Protein 3FEU (pdb70)

Structure (mmCIF, N/CA/C/O backbone):
data_3FEU
#
_entry.id   3FEU
#
_cell.length_a   47.807
_cell.length_b   55.737
_cell.length_c   62.521
_cell.angle_alpha   90.00
_cell.angle_beta   90.00
_cell.angle_gamma   90.00
#
_symmetry.space_group_name_H-M   'P 21 21 21'
#
loop_
_entity.id
_entity.type
_entity.pdbx_description
1 polymer 'putative Lipoprotein'
2 non-polymer 'MAGNESIUM ION'
3 water water
#
loop_
_atom_site.group_PDB
_atom_site.id
_atom_site.type_symbol
_atom_site.label_atom_id
_atom_site.label_alt_id
_atom_site.label_comp_id
_atom_site.label_asym_id
_atom_site.label_entity_id
_atom_site.label_seq_id
_atom_site.pdbx_PDB_ins_code
_atom_site.Cartn_x
_atom_site.Cartn_y
_atom_site.Cartn_z
_atom_site.occupancy
_atom_site.B_iso_or_equiv
_atom_site.auth_seq_id
_atom_site.auth_comp_id
_atom_site.auth_asym_id
_atom_site.auth_atom_id
_atom_site.pdbx_PDB_model_num
ATOM 1 N N . ALA A 1 3 ? 47.341 62.544 -15.893 0.70 34.41 0 ALA A N 1
ATOM 2 C CA . ALA A 1 3 ? 46.566 62.623 -14.612 0.70 35.13 0 ALA A CA 1
ATOM 3 C C . ALA A 1 3 ? 45.888 61.288 -14.284 0.70 35.16 0 ALA A C 1
ATOM 4 O O . ALA A 1 3 ? 45.650 60.991 -13.118 0.70 35.23 0 ALA A O 1
ATOM 6 N N . ASP A 1 4 ? 45.555 60.497 -15.304 1.00 35.57 1 ASP A N 1
ATOM 7 C CA . ASP A 1 4 ? 45.068 59.125 -15.056 1.00 35.59 1 ASP A CA 1
ATOM 8 C C . ASP A 1 4 ? 46.145 58.322 -14.355 1.00 34.21 1 ASP A C 1
ATOM 9 O O . ASP A 1 4 ? 47.302 58.319 -14.791 1.00 35.66 1 ASP A O 1
ATOM 14 N N . PRO A 1 5 ? 45.786 57.590 -13.293 1.00 32.30 2 PRO A N 1
ATOM 15 C CA . PRO A 1 5 ? 46.733 56.637 -12.693 1.00 30.63 2 PRO A CA 1
ATOM 16 C C . PRO A 1 5 ? 47.200 55.613 -13.731 1.00 30.51 2 PRO A C 1
ATOM 17 O O . PRO A 1 5 ? 46.407 55.245 -14.622 1.00 31.72 2 PRO A O 1
ATOM 21 N N . LYS A 1 6 ? 48.463 55.191 -13.656 1.00 29.80 3 LYS A N 1
ATOM 22 C CA . LYS A 1 6 ? 49.048 54.266 -14.639 1.00 29.67 3 LYS A CA 1
ATOM 23 C C . LYS A 1 6 ? 49.540 52.965 -14.045 1.00 27.62 3 LYS A C 1
ATOM 24 O O . LYS A 1 6 ? 50.176 52.936 -12.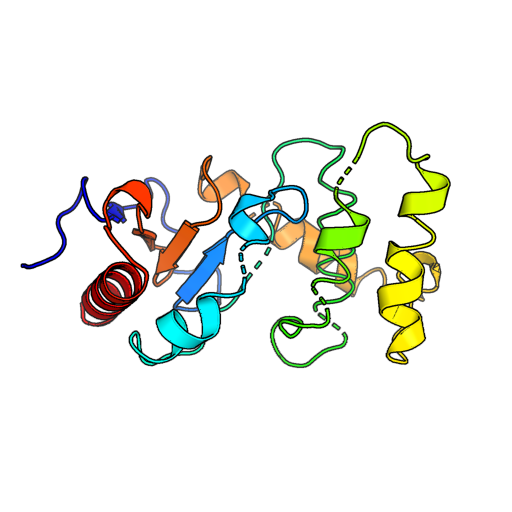980 1.00 27.44 3 LYS A O 1
ATOM 30 N N . GLU A 1 7 ? 49.200 51.886 -14.745 1.00 26.58 4 GLU A N 1
ATOM 31 C CA . GLU A 1 7 ? 49.644 50.553 -14.380 1.00 26.47 4 GLU A CA 1
ATOM 32 C C . GLU A 1 7 ? 51.161 50.521 -14.310 1.00 25.92 4 GLU A C 1
ATOM 33 O O . GLU A 1 7 ? 51.832 51.044 -15.200 1.00 26.08 4 GLU A O 1
ATOM 39 N N . GLY A 1 8 ? 51.687 49.934 -13.248 1.00 24.29 5 GLY A N 1
ATOM 40 C CA . GLY A 1 8 ? 53.109 49.888 -13.024 1.00 24.21 5 GLY A CA 1
ATOM 41 C C . GLY A 1 8 ? 53.687 51.062 -12.261 1.00 23.77 5 GLY A C 1
ATOM 42 O O . GLY A 1 8 ? 54.804 50.958 -11.780 1.00 23.40 5 GLY A O 1
ATOM 43 N N . VAL A 1 9 ? 52.915 52.147 -12.122 1.00 23.13 6 VAL A N 1
ATOM 44 C CA . VAL A 1 9 ? 53.340 53.317 -11.379 1.00 23.15 6 VAL A CA 1
ATOM 45 C C . VAL A 1 9 ? 52.435 53.608 -10.144 1.00 22.67 6 VAL A C 1
ATOM 46 O O . VAL A 1 9 ? 52.924 53.594 -8.995 1.00 23.61 6 VAL A O 1
ATOM 50 N N A GLN A 1 10 ? 51.154 53.918 -10.336 0.50 23.37 7 GLN A N 1
ATOM 51 N N B GLN A 1 10 ? 51.151 53.868 -10.406 0.50 22.24 7 GLN A N 1
ATOM 52 C CA A GLN A 1 10 ? 50.298 54.077 -9.147 0.50 23.17 7 GLN A CA 1
ATOM 53 C CA B GLN A 1 10 ? 50.179 54.143 -9.343 0.50 21.15 7 GLN A CA 1
ATOM 54 C C A GLN A 1 10 ? 49.448 52.856 -8.809 0.50 21.92 7 GLN A C 1
ATOM 55 C C B GLN A 1 10 ? 49.494 52.863 -8.821 0.50 20.80 7 GLN A C 1
ATOM 56 O O A GLN A 1 10 ? 48.729 52.888 -7.828 0.50 22.08 7 GLN A O 1
ATOM 57 O O B GLN A 1 10 ? 48.963 52.855 -7.725 0.50 21.04 7 GLN A O 1
ATOM 68 N N . TYR A 1 11 ? 49.547 51.793 -9.599 1.00 20.78 8 TYR A N 1
ATOM 69 C CA . TYR A 1 11 ? 48.920 50.495 -9.245 1.00 21.12 8 TYR A CA 1
ATOM 70 C C . TYR A 1 11 ? 49.429 49.349 -10.118 1.00 21.37 8 TYR A C 1
ATOM 71 O O . TYR A 1 11 ? 49.989 49.567 -11.176 1.00 20.84 8 TYR A O 1
ATOM 80 N N . GLU A 1 12 ? 49.193 48.124 -9.678 1.00 21.27 9 GLU A N 1
ATOM 81 C CA . GLU A 1 12 ? 49.480 46.964 -10.517 1.00 22.20 9 GLU A CA 1
ATOM 82 C C . GLU A 1 12 ? 48.283 46.024 -10.457 1.00 21.34 9 GLU A C 1
ATOM 83 O O . GLU A 1 12 ? 47.487 46.062 -9.471 1.00 22.27 9 GLU A O 1
ATOM 89 N N . VAL A 1 13 ? 48.173 45.177 -11.472 1.00 21.04 10 VAL A N 1
ATOM 90 C CA . VAL A 1 13 ? 47.138 44.151 -11.544 1.00 21.56 10 VAL A CA 1
ATOM 91 C C . VAL A 1 13 ? 47.717 42.958 -10.829 1.00 21.86 10 VAL A C 1
ATOM 92 O O . VAL A 1 13 ? 48.783 42.501 -11.226 1.00 22.10 10 VAL A O 1
ATOM 96 N N . LEU A 1 14 ? 47.092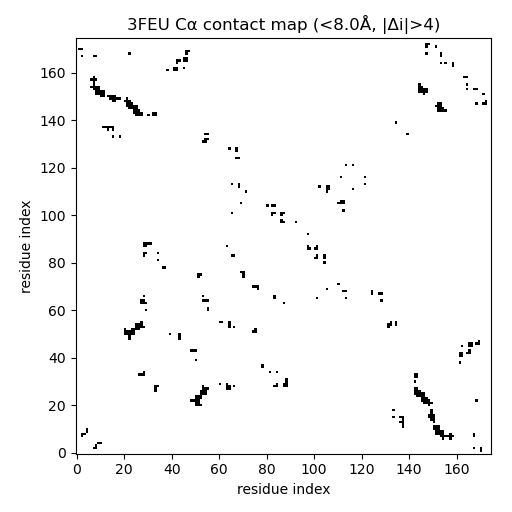 42.481 -9.742 1.00 21.16 11 LEU A N 1
ATOM 97 C CA . LEU A 1 14 ? 47.577 41.260 -9.051 1.00 22.17 11 LEU A CA 1
ATOM 98 C C . LEU A 1 14 ? 47.703 40.063 -9.982 1.00 22.33 11 LEU A C 1
ATOM 99 O O . LEU A 1 14 ? 46.856 39.840 -10.818 1.00 22.90 11 LEU A O 1
ATOM 104 N N . SER A 1 15 ? 48.769 39.274 -9.869 1.00 24.22 12 SER A N 1
ATOM 105 C CA . SER A 1 15 ? 48.983 38.228 -10.884 1.00 24.00 12 SER A CA 1
ATOM 106 C C . SER A 1 15 ? 47.899 37.190 -10.754 1.00 23.61 12 SER A C 1
ATOM 107 O O . SER A 1 15 ? 47.364 36.772 -11.760 1.00 23.89 12 SER A O 1
ATOM 110 N N . THR A 1 16 ? 47.527 36.857 -9.497 1.00 23.17 13 THR A N 1
ATOM 111 C CA . THR A 1 16 ? 46.388 35.992 -9.201 1.00 22.75 13 THR A CA 1
ATOM 112 C C . THR A 1 16 ? 45.251 36.823 -8.578 1.00 20.91 13 THR A C 1
ATOM 113 O O . THR A 1 16 ? 45.378 37.304 -7.476 1.00 19.82 13 THR A O 1
ATOM 117 N N . SER A 1 17 ? 44.160 36.993 -9.325 1.00 20.31 14 SER A N 1
ATOM 118 C CA . SER A 1 17 ? 43.078 37.871 -8.901 1.00 19.74 14 SER A CA 1
ATOM 119 C C . SER A 1 17 ? 42.396 37.311 -7.672 1.00 19.45 14 SER A C 1
ATOM 120 O O . SER A 1 17 ? 42.190 36.087 -7.585 1.00 18.33 14 SER A O 1
ATOM 123 N N . LEU A 1 18 ? 42.038 38.200 -6.745 1.00 18.37 15 LEU A N 1
ATOM 124 C CA . LEU A 1 18 ? 41.159 37.856 -5.629 1.00 18.50 15 LEU A CA 1
ATOM 125 C C . LEU A 1 18 ? 39.729 38.432 -5.781 1.00 18.28 15 LEU A C 1
ATOM 126 O O . LEU A 1 18 ? 39.022 38.574 -4.804 1.00 20.06 15 LEU A O 1
ATOM 131 N N A GLU A 1 19 ? 39.340 38.745 -7.011 0.50 19.63 16 GLU A N 1
ATOM 132 N N B GLU A 1 19 ? 39.306 38.740 -6.998 0.50 19.05 16 GLU A N 1
ATOM 133 C CA A GLU A 1 19 ? 38.046 39.344 -7.323 0.50 20.25 16 GLU A CA 1
ATOM 134 C CA B GLU A 1 19 ? 38.049 39.457 -7.192 0.50 19.20 16 GLU A CA 1
ATOM 135 C C A GLU A 1 19 ? 36.869 38.663 -6.657 0.50 20.99 16 GLU A C 1
ATOM 136 C C B GLU A 1 19 ? 36.820 38.667 -6.715 0.50 20.41 16 GLU A C 1
ATOM 137 O O A GLU A 1 19 ? 35.936 39.318 -6.190 0.50 21.03 16 GLU A O 1
ATOM 138 O O B GLU A 1 19 ? 35.793 39.271 -6.408 0.50 20.43 16 GLU A O 1
ATOM 149 N N . ASN A 1 20 ? 36.922 37.337 -6.633 1.00 21.14 17 ASN A N 1
ATOM 150 C CA . ASN A 1 20 ? 35.782 36.498 -6.228 1.00 21.59 17 ASN A CA 1
ATOM 151 C C . ASN A 1 20 ? 35.930 35.899 -4.848 1.00 22.23 17 ASN A C 1
ATOM 152 O O . ASN A 1 20 ? 35.146 35.005 -4.465 1.00 23.34 17 ASN A O 1
ATOM 157 N N . ASP A 1 21 ? 36.876 36.422 -4.060 1.00 21.87 18 ASP A N 1
ATOM 158 C CA . ASP A 1 21 ? 37.200 35.871 -2.729 1.00 21.83 18 ASP A CA 1
ATOM 159 C C . ASP A 1 21 ? 36.605 36.679 -1.546 1.00 21.69 18 ASP A C 1
ATOM 160 O O . ASP A 1 21 ? 36.986 36.504 -0.385 1.00 21.36 18 ASP A O 1
ATOM 165 N N . GLY A 1 22 ? 35.721 37.623 -1.841 1.00 21.08 19 GLY A N 1
ATOM 166 C CA . GLY A 1 22 ? 34.910 38.254 -0.767 1.00 20.81 19 GLY A CA 1
ATOM 167 C C . GLY A 1 22 ? 35.532 39.322 0.110 1.00 20.33 19 GLY A C 1
ATOM 168 O O . GLY A 1 22 ? 35.018 39.603 1.202 1.00 20.70 19 GLY A O 1
ATOM 177 N N . ALA A 1 24 ? 36.469 43.274 1.078 1.00 16.86 21 ALA A N 1
ATOM 178 C CA . ALA A 1 24 ? 35.859 44.589 0.886 1.00 17.40 21 ALA A CA 1
ATOM 179 C C . ALA A 1 24 ? 36.357 45.151 -0.413 1.00 18.51 21 ALA A C 1
ATOM 180 O O . ALA A 1 24 ? 37.534 44.950 -0.739 1.00 17.88 21 ALA A O 1
ATOM 182 N N . PRO A 1 25 ? 35.460 45.806 -1.168 1.00 18.16 22 PRO A N 1
ATOM 183 C CA . PRO A 1 25 ? 35.872 46.400 -2.445 1.00 17.51 22 PRO A CA 1
ATOM 184 C C . PRO A 1 25 ? 37.128 47.265 -2.313 1.00 16.38 22 PRO A C 1
ATOM 185 O O . PRO A 1 25 ? 37.975 47.261 -3.211 1.00 14.50 22 PRO A O 1
ATOM 189 N N . VAL A 1 26 ? 37.332 47.922 -1.157 1.00 16.08 23 VAL A N 1
ATOM 190 C CA . VAL A 1 26 ? 38.602 48.573 -0.898 1.00 16.47 23 VAL A CA 1
ATOM 191 C C . VAL A 1 26 ? 39.107 48.028 0.424 1.00 16.85 23 VAL A C 1
ATOM 192 O O . VAL A 1 26 ? 38.416 48.148 1.419 1.00 16.54 23 VAL A O 1
ATOM 196 N N . THR A 1 27 ? 40.212 47.307 0.359 1.00 15.54 24 THR A N 1
ATOM 197 C CA . THR A 1 27 ? 40.840 46.656 1.513 1.00 17.01 24 THR A CA 1
ATOM 198 C C . THR A 1 27 ? 42.252 47.155 1.762 1.00 17.43 24 THR A C 1
ATOM 199 O O . THR A 1 27 ? 43.113 47.122 0.846 1.00 17.45 24 THR A O 1
ATOM 203 N N . GLU A 1 28 ? 42.494 47.637 2.995 1.00 18.48 25 GLU A N 1
ATOM 204 C CA . GLU A 1 28 ? 43.861 47.948 3.462 1.00 18.27 25 GLU A CA 1
ATOM 205 C C . GLU A 1 28 ? 44.512 46.641 3.945 1.00 17.48 25 GLU A C 1
ATOM 206 O O . GLU A 1 28 ? 43.972 45.945 4.789 1.00 17.50 25 GLU A O 1
ATOM 212 N N . VAL A 1 29 ? 45.589 46.265 3.298 1.00 15.59 26 VAL A N 1
ATOM 213 C CA . VAL A 1 29 ? 46.374 45.097 3.696 1.00 15.44 26 VAL A CA 1
ATOM 214 C C . VAL A 1 29 ? 47.504 45.650 4.582 1.00 15.95 26 VAL A C 1
ATOM 215 O O . VAL A 1 29 ? 48.236 46.549 4.156 1.00 16.79 26 VAL A O 1
ATOM 219 N N . PHE A 1 30 ? 47.625 45.125 5.804 1.00 16.61 27 PHE A N 1
ATOM 220 C CA . PHE A 1 30 ? 48.522 45.699 6.816 1.00 16.61 27 PHE A CA 1
ATOM 221 C C . PHE A 1 30 ? 49.076 44.621 7.694 1.00 17.76 27 PHE A C 1
ATOM 222 O O . PHE A 1 30 ? 48.642 43.457 7.600 1.00 18.54 27 PHE A O 1
ATOM 230 N N . ALA A 1 31 ? 49.982 45.010 8.600 1.00 17.67 28 ALA A N 1
ATOM 231 C CA . ALA A 1 31 ? 50.495 44.137 9.625 1.00 20.00 28 ALA A CA 1
ATOM 232 C C . ALA A 1 31 ? 50.575 44.939 10.907 1.00 20.03 28 ALA A C 1
ATOM 233 O O . ALA A 1 31 ? 50.981 46.083 10.897 1.00 20.02 28 ALA A O 1
ATOM 235 N N . LEU A 1 32 ? 50.151 44.350 12.001 1.00 21.41 29 LEU A N 1
ATOM 236 C CA . LEU A 1 32 ? 50.240 45.048 13.260 1.00 22.17 29 LEU A CA 1
ATOM 237 C C . LEU A 1 32 ? 51.702 45.347 13.716 1.00 22.55 29 LEU A C 1
ATOM 238 O O . LEU A 1 32 ? 51.868 46.154 14.574 1.00 22.47 29 LEU A O 1
ATOM 243 N N . SER A 1 33 ? 52.719 44.692 13.130 1.00 22.15 30 SER A N 1
ATOM 244 C CA . SER A 1 33 ? 54.094 44.871 13.514 1.00 22.34 30 SER A CA 1
ATOM 245 C C . SER A 1 33 ? 54.694 46.053 12.772 1.00 20.98 30 SER A C 1
ATOM 246 O O . SER A 1 33 ? 55.743 46.479 13.156 1.00 19.97 30 SER A O 1
ATOM 249 N N . CYS A 1 34 ? 53.997 46.605 11.771 1.00 19.26 31 CYS A N 1
ATOM 250 C CA . CYS A 1 34 ? 54.570 47.607 10.872 1.00 20.41 31 CYS A CA 1
ATOM 251 C C . CYS A 1 34 ? 54.310 49.059 11.325 1.00 19.95 31 CYS A C 1
ATOM 252 O O . CYS A 1 34 ? 53.159 49.515 11.420 1.00 19.74 31 CYS A O 1
ATOM 255 N N . GLY A 1 35 ? 55.366 49.788 11.658 1.00 20.36 32 GLY A N 1
ATOM 256 C CA . GLY A 1 35 ? 55.203 51.205 12.040 1.00 19.49 32 GLY A CA 1
ATOM 257 C C . GLY A 1 35 ? 54.536 52.063 10.984 1.00 19.81 32 GLY A C 1
ATOM 258 O O . GLY A 1 35 ? 53.840 53.019 11.307 1.00 19.60 32 GLY A O 1
ATOM 259 N N . HIS A 1 36 ? 54.805 51.768 9.717 1.00 19.38 33 HIS A N 1
ATOM 260 C CA . HIS A 1 36 ? 54.192 52.463 8.614 1.00 20.48 33 HIS A CA 1
ATOM 261 C C . HIS A 1 36 ? 52.674 52.266 8.625 1.00 19.52 33 HIS A C 1
ATOM 262 O O . HIS A 1 36 ? 51.913 53.214 8.449 1.00 19.11 33 HIS A O 1
ATOM 269 N N . CYS A 1 37 ? 52.213 51.042 8.867 1.00 19.48 34 CYS A N 1
ATOM 270 C CA . CYS A 1 37 ? 50.786 50.776 8.908 1.00 19.55 34 CYS A CA 1
ATOM 271 C C . CYS A 1 37 ? 50.162 51.502 10.071 1.00 19.00 34 CYS A C 1
ATOM 272 O O . CYS A 1 37 ? 49.051 52.028 9.942 1.00 18.91 34 CYS A O 1
ATOM 275 N N . ARG A 1 38 ? 50.901 51.567 11.187 1.00 17.88 35 ARG A N 1
ATOM 276 C CA . ARG A 1 38 ? 50.446 52.262 12.368 1.00 18.56 35 ARG A CA 1
ATOM 277 C C . ARG A 1 38 ? 50.181 53.762 12.075 1.00 19.56 35 ARG A C 1
ATOM 278 O O . ARG A 1 38 ? 49.150 54.325 12.505 1.00 19.06 35 ARG A O 1
ATOM 286 N N . ASN A 1 39 ? 51.101 54.381 11.334 1.00 19.93 36 ASN A N 1
ATOM 287 C CA . ASN A 1 39 ? 51.054 55.797 11.051 1.00 20.17 36 ASN A CA 1
ATOM 288 C C . ASN A 1 39 ? 50.021 56.062 9.953 1.00 19.86 36 ASN A C 1
ATOM 289 O O . ASN A 1 39 ? 49.357 57.080 9.983 1.00 20.45 36 ASN A O 1
ATOM 302 N N . GLU A 1 41 ? 47.125 54.580 9.725 1.00 21.02 38 GLU A N 1
ATOM 303 C CA . GLU A 1 41 ? 45.819 54.659 10.408 1.00 22.32 38 GLU A CA 1
ATOM 304 C C . GLU A 1 41 ? 45.322 56.089 10.464 1.00 22.02 38 GLU A C 1
ATOM 305 O O . GLU A 1 41 ? 44.128 56.350 10.267 1.00 23.23 38 GLU A O 1
ATOM 311 N N . ASN A 1 42 ? 46.256 57.019 10.706 1.00 21.60 39 ASN A N 1
ATOM 312 C CA . ASN A 1 42 ? 45.979 58.416 10.909 1.00 20.64 39 ASN A CA 1
ATOM 313 C C . ASN A 1 42 ? 45.424 59.077 9.633 1.00 19.21 39 ASN A C 1
ATOM 314 O O . ASN A 1 42 ? 44.682 60.006 9.751 1.00 20.55 39 ASN A O 1
ATOM 319 N N . PHE A 1 43 ? 45.764 58.562 8.459 1.00 16.93 40 PHE A N 1
ATOM 320 C CA . PHE A 1 43 ? 45.339 59.100 7.135 1.00 17.19 40 PHE A CA 1
ATOM 321 C C . PHE A 1 43 ? 44.126 58.381 6.482 1.00 16.53 40 PHE A C 1
ATOM 322 O O . PHE A 1 43 ? 43.636 58.758 5.369 1.00 17.03 40 PHE A O 1
ATOM 330 N N . LEU A 1 44 ? 43.694 57.307 7.115 1.00 19.34 41 LEU A N 1
ATOM 331 C CA . LEU A 1 44 ? 42.580 56.508 6.627 1.00 19.58 41 LEU A CA 1
ATOM 332 C C . LEU A 1 44 ? 41.272 57.305 6.544 1.00 19.94 41 LEU A C 1
ATOM 333 O O . LEU A 1 44 ? 40.562 57.169 5.523 1.00 19.65 41 LEU A O 1
ATOM 338 N N . PRO A 1 45 ? 40.983 58.164 7.538 1.00 20.20 42 PRO A N 1
ATOM 339 C CA . PRO A 1 45 ? 39.759 59.016 7.393 1.00 21.27 42 PRO A CA 1
ATOM 340 C C . PRO A 1 45 ? 39.760 59.864 6.145 1.00 21.47 42 PRO A C 1
ATOM 341 O O . PRO A 1 45 ? 38.745 59.941 5.413 1.00 23.09 42 PRO A O 1
ATOM 345 N N . VAL A 1 46 ? 40.908 60.452 5.827 1.00 21.92 43 VAL A N 1
ATOM 346 C CA . VAL A 1 46 ? 40.976 61.292 4.633 1.00 22.08 43 VAL A CA 1
ATOM 347 C C . VAL A 1 46 ? 40.890 60.471 3.363 1.00 21.72 43 VAL A C 1
ATOM 348 O O . VAL A 1 46 ? 40.286 60.916 2.377 1.00 21.33 43 VAL A O 1
ATOM 352 N N . ILE A 1 47 ? 41.540 59.307 3.329 1.00 21.30 44 ILE A N 1
ATOM 353 C CA . ILE A 1 47 ? 41.539 58.493 2.120 1.00 22.07 44 ILE A CA 1
ATOM 354 C C . ILE A 1 47 ? 40.114 57.926 1.886 1.00 21.96 44 ILE A C 1
ATOM 355 O O . ILE A 1 47 ? 39.619 57.871 0.756 1.00 21.14 44 ILE A O 1
ATOM 360 N N . SER A 1 48 ? 39.456 57.547 2.971 1.00 21.09 45 SER A N 1
ATOM 361 C CA . SER A 1 48 ? 38.132 56.945 2.876 1.00 23.45 45 SER A CA 1
ATOM 362 C C . SER A 1 48 ? 37.142 58.030 2.353 1.00 24.79 45 SER A C 1
ATOM 363 O O . SER A 1 48 ? 36.385 57.833 1.368 1.00 25.43 45 SER A O 1
ATOM 366 N N . GLN A 1 49 ? 37.259 59.229 2.886 1.00 25.74 46 GLN A N 1
ATOM 367 C CA . GLN A 1 49 ? 36.417 60.313 2.414 1.00 27.36 46 GLN A CA 1
ATOM 368 C C . GLN A 1 49 ? 36.593 60.697 0.930 1.00 28.25 46 GLN A C 1
ATOM 369 O O . GLN A 1 49 ? 35.606 60.753 0.182 1.00 28.70 46 GLN A O 1
ATOM 375 N N A GLU A 1 50 ? 37.824 60.941 0.482 0.50 28.25 47 GLU A N 1
ATOM 376 N N B GLU A 1 50 ? 37.820 60.972 0.503 0.50 28.92 47 GLU A N 1
ATOM 377 C CA A GLU A 1 50 ? 38.080 61.260 -0.940 0.50 28.60 47 GLU A CA 1
ATOM 378 C CA B GLU A 1 50 ? 38.082 61.214 -0.917 0.50 29.85 47 GLU A CA 1
ATOM 379 C C A GLU A 1 50 ? 37.909 60.089 -1.929 0.50 29.17 47 GLU A C 1
ATOM 380 C C B GLU A 1 50 ? 37.624 60.077 -1.825 0.50 29.93 47 GLU A C 1
ATOM 381 O O A GLU A 1 50 ? 37.813 60.329 -3.143 0.50 29.39 47 GLU A O 1
ATOM 382 O O B GLU A 1 50 ? 36.982 60.318 -2.845 0.50 30.61 47 GLU A O 1
ATOM 393 N N . ALA A 1 51 ? 37.942 58.841 -1.449 1.00 29.78 48 ALA A N 1
ATOM 394 C CA . ALA A 1 51 ? 37.718 57.674 -2.340 1.00 29.90 48 ALA A CA 1
ATOM 395 C C . ALA A 1 51 ? 36.224 57.359 -2.446 1.00 29.55 48 ALA A C 1
ATOM 396 O O . ALA A 1 51 ? 35.795 56.694 -3.373 1.00 29.57 48 AL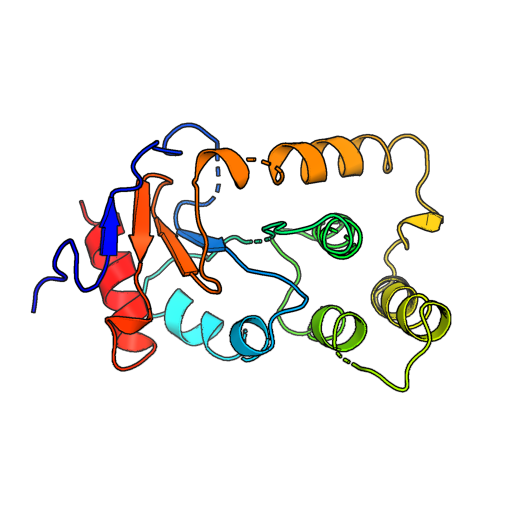A A O 1
ATOM 398 N N . GLY A 1 52 ? 35.505 57.762 -1.403 1.00 30.14 49 GLY A N 1
ATOM 399 C CA . GLY A 1 52 ? 34.060 57.757 -1.311 1.00 30.43 49 GLY A CA 1
ATOM 400 C C . GLY A 1 52 ? 33.515 56.401 -0.951 1.00 29.71 49 GLY A C 1
ATOM 401 O O . GLY A 1 52 ? 32.498 56.016 -1.470 1.00 29.73 49 GLY A O 1
ATOM 402 N N . THR A 1 53 ? 34.204 55.671 -0.077 1.00 29.57 50 THR A N 1
ATOM 403 C CA . THR A 1 53 ? 33.764 54.338 0.331 1.00 29.46 50 THR A CA 1
ATOM 404 C C . THR A 1 53 ? 34.475 53.966 1.632 1.00 27.75 50 THR A C 1
ATOM 405 O O . THR A 1 53 ? 35.494 54.612 2.023 1.00 25.82 50 THR A O 1
ATOM 409 N N A ASP A 1 54 ? 33.932 52.966 2.329 0.33 26.58 51 ASP A N 1
ATOM 410 N N B ASP A 1 54 ? 33.946 52.978 2.337 0.67 26.17 51 ASP A N 1
ATOM 411 C CA A ASP A 1 54 ? 34.560 52.410 3.523 0.33 26.34 51 ASP A CA 1
ATOM 412 C CA B ASP A 1 54 ? 34.631 52.515 3.515 0.67 26.10 51 ASP A CA 1
ATOM 413 C C A ASP A 1 54 ? 35.818 51.655 3.089 0.33 25.11 51 ASP A C 1
ATOM 414 C C B ASP A 1 54 ? 35.843 51.694 3.080 0.67 24.83 51 ASP A C 1
ATOM 415 O O A ASP A 1 54 ? 35.897 51.206 1.949 0.33 24.34 51 ASP A O 1
ATOM 416 O O B ASP A 1 54 ? 35.913 51.242 1.947 0.67 23.05 51 ASP A O 1
ATOM 425 N N . ILE A 1 55 ? 36.798 51.529 3.980 1.00 23.95 52 ILE A N 1
ATOM 426 C CA . ILE A 1 55 ? 37.985 50.732 3.691 1.00 22.36 52 ILE A CA 1
ATOM 427 C C . ILE A 1 55 ? 38.014 49.571 4.669 1.00 22.85 52 ILE A C 1
ATOM 428 O O . ILE A 1 55 ? 38.129 49.796 5.885 1.00 22.51 52 ILE A O 1
ATOM 433 N N . G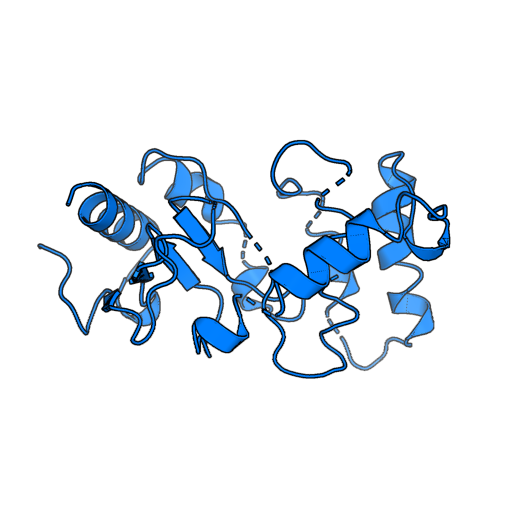LY A 1 56 ? 37.887 48.345 4.151 1.00 22.58 53 GLY A N 1
ATOM 434 C CA . GLY A 1 56 ? 38.118 47.116 4.920 1.00 23.29 53 GLY A CA 1
ATOM 435 C C . GLY A 1 56 ? 39.595 46.895 5.274 1.00 23.81 53 GLY A C 1
ATOM 436 O O . GLY A 1 56 ? 40.487 47.679 4.876 1.00 22.19 53 GLY A O 1
ATOM 437 N N . LYS A 1 57 ? 39.853 45.883 6.106 1.00 24.23 54 LYS A N 1
ATOM 438 C CA . LYS A 1 57 ? 41.194 45.509 6.462 1.00 23.07 54 LYS A CA 1
ATOM 439 C C . LYS A 1 57 ? 41.438 44.004 6.302 1.00 22.86 54 LYS A C 1
ATOM 440 O O . LYS A 1 57 ? 40.529 43.205 6.563 1.00 21.87 54 LYS A O 1
ATOM 462 N N . HIS A 1 59 ? 44.692 41.455 7.564 1.00 20.50 56 HIS A N 1
ATOM 463 C CA . HIS A 1 59 ? 45.997 41.276 8.211 1.00 21.12 56 HIS A CA 1
ATOM 464 C C . HIS A 1 59 ? 46.865 40.249 7.488 1.00 21.86 56 HIS A C 1
ATOM 465 O O . HIS A 1 59 ? 46.515 39.078 7.392 1.00 22.20 56 HIS A O 1
ATOM 472 N N . ILE A 1 60 ? 47.980 40.691 6.929 1.00 22.39 57 ILE A N 1
ATOM 473 C CA . ILE A 1 60 ? 48.920 39.775 6.265 1.00 23.78 57 ILE A CA 1
ATOM 474 C C . ILE A 1 60 ? 49.834 39.059 7.269 1.00 25.01 57 ILE A C 1
ATOM 475 O O . ILE A 1 60 ? 50.086 39.622 8.321 1.00 29.31 57 ILE A O 1
ATOM 480 N N . THR A 1 61 ? 50.450 37.924 6.895 1.00 26.07 58 THR A N 1
ATOM 481 C CA . THR A 1 61 ? 51.476 37.236 7.714 0.40 24.72 58 THR A CA 1
ATOM 482 C C . THR A 1 61 ? 52.732 36.838 6.912 0.50 24.74 58 THR A C 1
ATOM 483 O O . THR A 1 61 ? 52.638 36.127 5.917 0.70 25.24 58 THR A O 1
ATOM 487 N N . PHE A 1 62 ? 53.903 37.280 7.359 0.40 23.82 59 PHE A N 1
ATOM 488 C CA . PHE A 1 62 ? 55.151 37.021 6.637 0.60 24.22 59 PHE A CA 1
ATOM 489 C C . PHE A 1 62 ? 56.018 35.984 7.334 0.80 24.85 59 PHE A C 1
ATOM 490 O O . PHE A 1 62 ? 56.982 35.463 6.754 0.80 22.80 59 PHE A O 1
ATOM 498 N N . ASN A 1 63 ? 55.704 35.739 8.605 1.00 26.11 60 ASN A N 1
ATOM 499 C CA . ASN A 1 63 ? 56.377 34.691 9.393 1.00 27.39 60 ASN A CA 1
ATOM 500 C C . ASN A 1 63 ? 55.453 34.212 10.501 1.00 28.49 60 ASN A C 1
ATOM 501 O O . ASN A 1 63 ? 54.393 34.794 10.715 1.00 27.24 60 ASN A O 1
ATOM 506 N N A GLN A 1 64 ? 55.882 33.162 11.194 0.50 29.12 61 GLN A N 1
ATOM 507 N N B GLN A 1 64 ? 55.858 33.155 11.193 0.30 29.17 61 GLN A N 1
ATOM 508 C CA A GLN A 1 64 ? 55.089 32.512 12.239 0.50 30.32 61 GLN A CA 1
ATOM 509 C CA B GLN A 1 64 ? 55.015 32.517 12.202 0.30 30.18 61 GLN A CA 1
ATOM 510 C C A GLN A 1 64 ? 54.754 33.465 13.362 0.50 31.48 61 GLN A C 1
ATOM 511 C C B GLN A 1 64 ? 54.787 33.399 13.428 0.50 31.48 61 GLN A C 1
ATOM 512 O O A GLN A 1 64 ? 53.651 33.417 13.922 0.50 32.24 61 GLN A O 1
ATOM 513 O O B GLN A 1 64 ? 53.773 33.236 14.126 0.50 32.27 61 GLN A O 1
ATOM 524 N N . SER A 1 65 ? 55.732 34.316 13.695 1.00 32.77 62 SER A N 1
ATOM 525 C CA . SER A 1 65 ? 55.640 35.232 14.839 1.00 33.91 62 SER A CA 1
ATOM 526 C C . SER A 1 65 ? 54.428 36.075 14.620 1.00 33.79 62 SER A C 1
ATOM 527 O O . SER A 1 65 ? 53.580 36.232 15.522 1.00 35.88 62 SER A O 1
ATOM 530 N N . ALA A 1 66 ? 54.297 36.520 13.374 1.00 32.64 63 ALA A N 1
ATOM 531 C CA . ALA A 1 66 ? 53.143 37.295 12.903 1.00 31.27 63 ALA A CA 1
ATOM 532 C C . ALA A 1 66 ? 51.768 36.624 13.019 1.00 30.13 63 ALA A C 1
ATOM 533 O O . ALA A 1 66 ? 50.755 37.331 12.933 1.00 29.77 63 ALA A O 1
ATOM 535 N N A HIS A 1 67 ? 51.707 35.293 13.142 0.51 29.03 64 HIS A N 1
ATOM 536 N N B HIS A 1 67 ? 51.746 35.293 13.160 0.49 28.80 64 HIS A N 1
ATOM 537 C CA A HIS A 1 67 ? 50.406 34.614 13.287 0.51 28.16 64 HIS A CA 1
ATOM 538 C CA B HIS A 1 67 ? 50.500 34.545 13.363 0.49 27.80 64 HIS A CA 1
ATOM 539 C C A HIS A 1 67 ? 49.794 34.944 14.644 0.51 26.95 64 HIS A C 1
ATOM 540 C C B HIS A 1 67 ? 49.819 34.994 14.621 0.49 26.76 64 HIS A C 1
ATOM 541 O O A HIS A 1 67 ? 48.571 34.950 14.793 0.51 26.39 64 HIS A O 1
ATOM 542 O O B HIS A 1 67 ? 48.594 35.116 14.685 0.49 26.32 64 HIS A O 1
ATOM 555 N N . ILE A 1 68 ? 50.628 35.242 15.634 1.00 25.37 65 ILE A N 1
ATOM 556 C CA . ILE A 1 68 ? 50.104 35.740 16.898 1.00 24.70 65 ILE A CA 1
ATOM 557 C C . ILE A 1 68 ? 49.399 37.107 16.778 1.00 23.00 65 ILE A C 1
ATOM 558 O O . ILE A 1 68 ? 48.308 37.321 17.355 1.00 22.49 65 ILE A O 1
ATOM 563 N N . ALA A 1 69 ? 50.020 38.027 16.061 1.00 20.30 66 ALA A N 1
ATOM 564 C CA . ALA A 1 69 ? 49.438 39.339 15.777 1.00 20.73 66 ALA A CA 1
ATOM 565 C C . ALA A 1 69 ? 48.139 39.182 15.028 1.00 20.15 66 ALA A C 1
ATOM 566 O O . ALA A 1 69 ? 47.144 39.828 15.358 1.00 19.30 66 ALA A O 1
ATOM 568 N N . SER A 1 70 ? 48.166 38.356 13.984 1.00 19.74 67 SER A N 1
ATOM 569 C CA . SER A 1 70 ? 46.961 38.099 13.205 1.00 20.00 67 SER A CA 1
ATOM 570 C C . SER A 1 70 ? 45.784 37.485 14.052 1.00 19.39 67 SER A C 1
ATOM 571 O O . SER A 1 70 ? 44.629 37.859 13.875 1.00 18.76 67 SER A O 1
ATOM 590 N N . PHE A 1 72 ? 45.301 38.066 17.404 1.00 17.26 69 PHE A N 1
ATOM 591 C CA . PHE A 1 72 ? 44.758 39.181 18.147 1.00 16.81 69 PHE A CA 1
ATOM 592 C C . PHE A 1 72 ? 43.904 40.118 17.288 1.00 17.33 69 PHE A C 1
ATOM 593 O O . PHE A 1 72 ? 42.855 40.577 17.713 1.00 16.88 69 PHE A O 1
ATOM 601 N N . TYR A 1 73 ? 44.345 40.391 16.055 1.00 16.69 70 TYR A N 1
ATOM 602 C CA . TYR A 1 73 ? 43.592 41.262 15.211 1.00 17.09 70 TYR A CA 1
ATOM 603 C C . TYR A 1 73 ? 42.171 40.674 14.877 1.00 16.44 70 TYR A C 1
ATOM 604 O O . TYR A 1 73 ? 41.160 41.383 15.015 1.00 17.08 70 TYR A O 1
ATOM 613 N N . TYR A 1 74 ? 42.114 39.408 14.475 1.00 16.01 71 TYR A N 1
ATOM 614 C CA . TYR A 1 74 ? 40.860 38.794 14.039 1.00 16.09 71 TYR A CA 1
ATOM 615 C C . TYR A 1 74 ? 39.983 38.543 15.253 1.00 16.69 71 TYR A C 1
ATOM 616 O O . TYR A 1 74 ? 38.772 38.631 15.169 1.00 16.85 71 TYR A O 1
ATOM 625 N N . ALA A 1 75 ? 40.620 38.324 16.407 1.00 16.56 72 ALA A N 1
ATOM 626 C CA . ALA A 1 75 ? 39.884 38.291 17.656 1.00 16.42 72 ALA A CA 1
ATOM 627 C C . ALA A 1 75 ? 39.142 39.647 17.955 1.00 16.26 72 ALA A C 1
ATOM 628 O O . ALA A 1 75 ? 38.032 39.653 18.533 1.00 17.98 72 ALA A O 1
ATOM 630 N N . ALA A 1 76 ? 39.781 40.781 17.625 1.00 15.68 73 ALA A N 1
ATOM 631 C CA . ALA A 1 76 ? 39.197 42.110 17.699 1.00 16.18 73 ALA A CA 1
ATOM 632 C C . ALA A 1 76 ? 38.126 42.275 16.653 1.00 17.22 73 ALA A C 1
ATOM 633 O O . ALA A 1 76 ? 36.967 42.586 16.931 1.00 18.53 73 ALA A O 1
ATOM 635 N N . GLU A 1 77 ? 38.504 41.986 15.434 1.00 18.24 74 GLU A N 1
ATOM 636 C CA . GLU A 1 77 ? 37.593 42.218 14.338 1.00 18.65 74 GLU A CA 1
ATOM 637 C C . GLU A 1 77 ? 36.254 41.524 14.508 1.00 20.39 74 GLU A C 1
ATOM 638 O O . GLU A 1 77 ? 35.220 42.124 14.228 1.00 20.79 74 GLU A O 1
ATOM 652 N N . GLN A 1 79 ? 34.488 40.742 17.047 1.00 18.76 76 GLN A N 1
ATOM 653 C CA . GLN A 1 79 ? 33.677 41.186 18.189 1.00 20.69 76 GLN A CA 1
ATOM 654 C C . GLN A 1 79 ? 33.110 42.600 18.000 1.00 22.07 76 GLN A C 1
ATOM 655 O O . GLN A 1 79 ? 32.382 43.070 18.862 1.00 23.49 76 GLN A O 1
ATOM 661 N N . VAL A 1 80 ? 33.468 43.258 16.901 1.00 24.33 77 VAL A N 1
ATOM 662 C CA . VAL A 1 80 ? 32.929 44.580 16.552 1.00 26.04 77 VAL A CA 1
ATOM 663 C C . VAL A 1 80 ? 32.331 44.595 15.168 1.00 28.10 77 VAL A C 1
ATOM 664 O O . VAL A 1 80 ? 32.669 43.775 14.319 1.00 28.45 77 VAL A O 1
ATOM 668 N N A ASP A 1 81 ? 31.475 45.581 14.934 0.50 29.80 78 ASP A N 1
ATOM 669 N N B ASP A 1 81 ? 31.401 45.520 14.921 0.50 29.81 78 ASP A N 1
ATOM 670 C CA A ASP A 1 81 ? 30.876 45.777 13.635 0.50 30.91 78 ASP A CA 1
ATOM 671 C CA B ASP A 1 81 ? 30.860 45.643 13.569 0.50 30.89 78 ASP A CA 1
ATOM 672 C C A ASP A 1 81 ? 31.949 46.407 12.738 0.50 31.75 78 ASP A C 1
ATOM 673 C C B ASP A 1 81 ? 31.939 46.347 12.754 0.50 31.70 78 ASP A C 1
ATOM 674 O O A ASP A 1 81 ? 32.570 47.398 13.129 0.50 32.38 78 ASP A O 1
ATOM 675 O O B ASP A 1 81 ? 32.550 47.314 13.216 0.50 32.33 78 ASP A O 1
ATOM 684 N N . GLY A 1 82 ? 32.189 45.819 11.559 1.00 32.49 79 GLY A N 1
ATOM 685 C CA . GLY A 1 82 ? 33.259 46.269 10.665 1.00 32.52 79 GLY A CA 1
ATOM 686 C C . GLY A 1 82 ? 34.646 45.908 11.211 1.00 32.48 79 GLY A C 1
ATOM 687 O O . GLY A 1 82 ? 34.795 44.949 11.973 1.00 33.42 79 GLY A O 1
ATOM 688 N N . ALA A 1 83 ? 35.656 46.685 10.828 1.00 31.78 80 ALA A N 1
ATOM 689 C CA . ALA A 1 83 ? 36.987 46.503 11.372 1.00 30.42 80 ALA A CA 1
ATOM 690 C C . ALA A 1 83 ? 37.047 47.321 12.658 1.00 29.11 80 ALA A C 1
ATOM 691 O O . ALA A 1 83 ? 36.237 48.225 12.855 1.00 28.47 80 ALA A O 1
ATOM 693 N N . PRO A 1 84 ? 37.984 46.989 13.555 1.00 26.87 81 PRO A N 1
ATOM 694 C CA . PRO A 1 84 ? 38.186 47.767 14.764 1.00 25.93 81 PRO A CA 1
ATOM 695 C C . PRO A 1 84 ? 38.467 49.233 14.437 1.00 24.95 81 PRO A C 1
ATOM 696 O O . PRO A 1 84 ? 39.176 49.526 13.462 1.00 23.76 81 PRO A O 1
ATOM 700 N N . ASP A 1 85 ? 37.930 50.132 15.245 1.00 24.27 82 ASP A N 1
ATOM 701 C CA . ASP A 1 85 ? 38.121 51.558 14.978 1.00 25.22 82 ASP A CA 1
ATOM 702 C C . ASP A 1 85 ? 39.562 52.029 15.213 1.00 25.01 82 ASP A C 1
ATOM 703 O O . ASP A 1 85 ? 40.395 51.282 15.762 1.00 24.53 82 ASP A O 1
ATOM 708 N N A HIS A 1 86 ? 39.859 53.262 14.789 0.64 24.74 83 HIS A N 1
ATOM 709 N N B HIS A 1 86 ? 39.841 53.269 14.773 0.36 24.75 83 HIS A N 1
ATOM 710 C CA A HIS A 1 86 ? 41.219 53.782 14.881 0.64 23.18 83 HIS A CA 1
ATOM 711 C CA B HIS A 1 86 ? 41.153 53.930 14.921 0.36 23.84 83 HIS A CA 1
ATOM 712 C C A HIS A 1 86 ? 41.770 53.735 16.325 0.64 22.57 83 HIS A C 1
ATOM 713 C C B HIS A 1 86 ? 41.747 53.728 16.311 0.36 23.22 83 HIS A C 1
ATOM 714 O O A HIS A 1 86 ? 42.932 53.460 16.517 0.64 21.17 83 HIS A O 1
ATOM 715 O O B HIS A 1 86 ? 42.902 53.360 16.447 0.36 22.52 83 HIS A O 1
ATOM 728 N N . ALA A 1 87 ? 40.964 53.965 17.351 1.00 22.85 84 ALA A N 1
ATOM 729 C CA . ALA A 1 87 ? 41.517 53.854 18.724 1.00 23.26 84 ALA A CA 1
ATOM 730 C C . ALA A 1 87 ? 41.822 52.399 19.189 1.00 23.24 84 ALA A C 1
ATOM 731 O O . ALA A 1 87 ? 42.762 52.140 19.962 1.00 22.05 84 ALA A O 1
ATOM 733 N N . PHE A 1 88 ? 40.986 51.451 18.774 1.00 23.34 85 PHE A N 1
ATOM 734 C CA . PHE A 1 88 ? 41.221 50.052 19.114 1.00 22.69 85 PHE A CA 1
ATOM 735 C C . PHE A 1 88 ? 42.470 49.641 18.306 1.00 21.40 85 PHE A C 1
ATOM 736 O O . PHE A 1 88 ? 43.401 49.032 18.847 1.00 20.24 85 PHE A O 1
ATOM 752 N N . GLU A 1 90 ? 44.982 51.464 17.471 1.00 22.83 87 GLU A N 1
ATOM 753 C CA . GLU A 1 90 ? 46.173 52.030 18.096 1.00 22.59 87 GLU A CA 1
ATOM 754 C C . GLU A 1 90 ? 46.653 51.170 19.261 1.00 22.23 87 GLU A C 1
ATOM 755 O O . GLU A 1 90 ? 47.828 50.894 19.363 1.00 21.12 87 GLU A O 1
ATOM 761 N N A ASP A 1 91 ? 45.740 50.748 20.128 0.50 22.06 88 ASP A N 1
ATOM 762 N N B ASP A 1 91 ? 45.738 50.752 20.126 0.50 22.45 88 ASP A N 1
ATOM 763 C CA A ASP A 1 91 ? 46.101 49.826 21.208 0.50 22.29 88 ASP A CA 1
ATOM 764 C CA B ASP A 1 91 ? 46.091 49.825 21.203 0.50 22.96 88 ASP A CA 1
ATOM 765 C C A ASP A 1 91 ? 46.752 48.534 20.705 0.50 21.52 88 ASP A C 1
ATOM 766 C C B ASP A 1 91 ? 46.756 48.541 20.699 0.50 21.91 88 ASP A C 1
ATOM 767 O O A ASP A 1 91 ? 47.713 48.049 21.303 0.50 22.24 88 ASP A O 1
ATOM 768 O O B ASP A 1 91 ? 47.726 48.067 21.292 0.50 22.61 88 ASP A O 1
ATOM 777 N N . LEU A 1 92 ? 46.234 47.963 19.622 1.00 21.67 89 LEU A N 1
ATOM 778 C CA . LEU A 1 92 ? 46.812 46.712 19.066 1.00 20.35 89 LEU A CA 1
ATOM 779 C C . LEU A 1 92 ? 48.180 46.947 18.422 1.00 19.72 89 LEU A C 1
ATOM 780 O O . LEU A 1 92 ? 49.099 46.135 18.588 1.00 19.75 89 LEU A O 1
ATOM 785 N N . PHE A 1 93 ? 48.356 48.088 17.768 1.00 19.97 90 PHE A N 1
ATOM 786 C CA . PHE A 1 93 ? 49.661 48.442 17.155 1.00 19.85 90 PHE A CA 1
ATOM 787 C C . PHE A 1 93 ? 50.683 48.619 18.256 1.00 20.47 90 PHE A C 1
ATOM 788 O O . PHE A 1 93 ? 51.785 48.082 18.222 1.00 20.11 90 PHE A O 1
ATOM 796 N N . ALA A 1 94 ? 50.274 49.369 19.261 1.00 21.55 91 ALA A N 1
ATOM 797 C CA . ALA A 1 94 ? 51.155 49.686 20.357 1.00 22.08 91 ALA A CA 1
ATOM 798 C C . ALA A 1 94 ? 51.612 48.385 21.048 1.00 23.19 91 ALA A C 1
ATOM 799 O O . ALA A 1 94 ? 52.807 48.220 21.322 1.00 25.57 91 ALA A O 1
ATOM 801 N N . ALA A 1 95 ? 50.696 47.453 21.307 1.00 22.84 92 ALA A N 1
ATOM 802 C CA . ALA A 1 95 ? 51.080 46.162 21.912 1.00 23.82 92 ALA A CA 1
ATOM 803 C C . ALA A 1 95 ? 52.069 45.368 21.056 1.00 24.42 92 ALA A C 1
ATOM 804 O O . ALA A 1 95 ? 52.986 44.743 21.572 1.00 25.29 92 ALA A O 1
ATOM 806 N N . THR A 1 96 ? 51.852 45.336 19.757 1.00 23.87 93 THR A N 1
ATOM 807 C CA . THR A 1 96 ? 52.708 44.582 18.861 1.00 24.52 93 THR A CA 1
ATOM 808 C C . THR A 1 96 ? 54.119 45.147 18.720 1.00 26.64 93 THR A C 1
ATOM 809 O O . THR A 1 96 ? 55.067 44.368 18.511 1.00 27.76 93 THR A O 1
ATOM 813 N N . GLN A 1 97 ? 54.261 46.475 18.858 1.00 26.94 94 GLN A N 1
ATOM 814 C CA . GLN A 1 97 ? 55.520 47.180 18.614 1.00 27.83 94 GLN A CA 1
ATOM 815 C C . GLN A 1 97 ? 56.095 47.726 19.912 1.00 29.62 94 GLN A C 1
ATOM 816 O O . GLN A 1 97 ? 56.508 48.876 19.993 1.00 30.48 94 GLN A O 1
ATOM 830 N N . GLY A 1 99 ? 58.762 46.574 21.261 1.00 35.97 96 GLY A N 1
ATOM 831 C CA . GLY A 1 99 ? 60.196 46.640 20.999 1.00 36.73 96 GLY A CA 1
ATOM 832 C C . GLY A 1 99 ? 61.065 45.825 21.945 1.00 37.12 96 GLY A C 1
ATOM 833 O O . GLY A 1 99 ? 60.571 45.075 22.803 1.00 37.47 96 GLY A O 1
ATOM 834 N N . GLU A 1 100 ? 62.373 46.025 21.817 1.00 37.76 97 GLU A N 1
ATOM 835 C CA . GLU A 1 100 ? 63.376 45.049 22.282 1.00 37.73 97 GLU A CA 1
ATOM 836 C C . GLU A 1 100 ? 63.480 44.841 23.808 1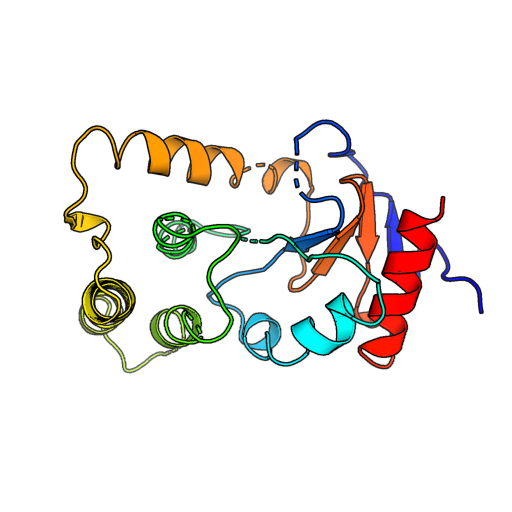.00 36.89 97 GLU A C 1
ATOM 837 O O . GLU A 1 100 ? 63.729 43.713 24.237 1.00 37.91 97 GLU A O 1
ATOM 843 N N . GLY A 1 101 ? 63.282 45.889 24.620 1.00 35.33 98 GLY A N 1
ATOM 844 C CA . GLY A 1 101 ? 63.369 45.766 26.101 1.00 33.70 98 GLY A CA 1
ATOM 845 C C . GLY A 1 101 ? 62.115 45.253 26.814 1.00 32.57 98 GLY A C 1
ATOM 846 O O . GLY A 1 101 ? 62.008 45.328 28.034 1.00 31.16 98 GLY A O 1
ATOM 847 N N . THR A 1 102 ? 61.171 44.722 26.033 1.00 31.32 99 THR A N 1
ATOM 848 C CA . THR A 1 102 ? 59.875 44.232 26.508 1.00 31.09 99 THR A CA 1
ATOM 849 C C . THR A 1 102 ? 59.890 42.708 26.447 1.00 30.30 99 THR A C 1
ATOM 850 O O . THR A 1 102 ? 60.463 42.133 25.519 1.00 30.37 99 THR A O 1
ATOM 854 N N . THR A 1 103 ? 59.272 42.060 27.429 1.00 29.06 100 THR A N 1
ATOM 855 C CA . THR A 1 103 ? 59.142 40.606 27.429 1.00 27.95 100 THR A CA 1
ATOM 856 C C . THR A 1 103 ? 57.878 40.179 26.630 1.00 26.56 100 THR A C 1
ATOM 857 O O . THR A 1 103 ? 56.955 40.979 26.371 1.00 24.50 100 THR A O 1
ATOM 861 N N . LEU A 1 104 ? 57.855 38.919 26.205 1.00 26.22 101 LEU A N 1
ATOM 862 C CA . LEU A 1 104 ? 56.656 38.346 25.575 1.00 25.59 101 LEU A CA 1
ATOM 863 C C . LEU A 1 104 ? 55.454 38.493 26.508 1.00 24.28 101 LEU A C 1
ATOM 864 O O . LEU A 1 104 ? 54.346 38.772 26.044 1.00 24.07 101 LEU A O 1
ATOM 869 N N . THR A 1 105 ? 55.691 38.342 27.816 1.00 23.16 102 THR A N 1
ATOM 870 C CA . THR A 1 105 ? 54.644 38.544 28.843 1.00 23.59 102 THR A CA 1
ATOM 871 C C . THR A 1 105 ? 54.016 39.954 28.970 1.00 22.81 102 THR A C 1
ATOM 872 O O . THR A 1 105 ? 52.794 40.110 29.097 1.00 21.06 102 THR A O 1
ATOM 876 N N . GLU A 1 106 ? 54.858 40.980 28.961 1.00 23.49 103 GLU A N 1
ATOM 877 C CA . GLU A 1 106 ? 54.390 42.370 28.934 1.00 22.74 103 GLU A CA 1
ATOM 878 C C . GLU A 1 106 ? 53.567 42.689 27.677 1.00 22.15 103 GLU A C 1
ATOM 879 O O . GLU A 1 106 ? 52.569 43.402 27.729 1.00 21.44 103 GLU A O 1
ATOM 885 N N . GLN A 1 107 ? 54.007 42.158 26.546 1.00 22.23 104 GLN A N 1
ATOM 886 C CA . GLN A 1 107 ? 53.254 42.262 25.294 1.00 22.84 104 GLN A CA 1
ATOM 887 C C . GLN A 1 107 ? 51.858 41.635 25.394 1.00 22.76 104 GLN A C 1
ATOM 888 O O . GLN A 1 107 ? 50.851 42.236 25.046 1.00 23.49 104 GLN A O 1
ATOM 894 N N . GLN A 1 108 ? 51.809 40.392 25.835 1.00 23.58 105 GLN A N 1
ATOM 895 C CA . GLN A 1 108 ? 50.557 39.698 26.107 1.00 23.28 105 GLN A CA 1
ATOM 896 C C . GLN A 1 108 ? 49.630 40.483 27.061 1.00 23.38 105 GLN A C 1
ATOM 897 O O . GLN A 1 108 ? 48.445 40.525 26.824 1.00 21.61 105 GLN A O 1
ATOM 903 N N A GLU A 1 109 ? 50.142 41.118 28.118 0.50 23.62 106 GLU A N 1
ATOM 904 N N B GLU A 1 109 ? 50.203 41.081 28.114 0.50 23.49 106 GLU A N 1
ATOM 905 C CA A GLU A 1 109 ? 49.235 41.876 29.002 0.50 24.27 106 GLU A CA 1
ATOM 906 C CA B GLU A 1 109 ? 49.458 41.958 29.030 0.50 24.04 106 GLU A CA 1
ATOM 907 C C A GLU A 1 109 ? 48.744 43.167 28.340 0.50 24.36 106 GLU A C 1
ATOM 908 C C B GLU A 1 109 ? 48.727 43.035 28.247 0.50 24.32 106 GLU A C 1
ATOM 909 O O A GLU A 1 109 ? 47.732 43.738 28.757 0.50 24.41 106 GLU A O 1
ATOM 910 O O B GLU A 1 109 ? 47.533 43.264 28.436 0.50 24.74 106 GLU A O 1
ATOM 921 N N . ALA A 1 110 ? 49.447 43.647 27.315 1.00 24.83 107 ALA A N 1
ATOM 922 C CA . ALA A 1 110 ? 48.993 44.863 26.619 1.00 24.68 107 ALA A CA 1
ATOM 923 C C . ALA A 1 110 ? 47.908 44.492 25.599 1.00 24.19 107 ALA A C 1
ATOM 924 O O . ALA A 1 110 ? 46.872 45.145 25.489 1.00 23.98 107 ALA A O 1
ATOM 926 N N . TYR A 1 111 ? 48.139 43.392 24.897 1.00 24.22 108 TYR A N 1
ATOM 927 C CA . TYR A 1 111 ? 47.122 42.785 24.070 1.00 22.94 108 TYR A CA 1
ATOM 928 C C . TYR A 1 111 ? 45.851 42.553 24.866 1.00 24.09 108 TYR A C 1
ATOM 929 O O . TYR A 1 111 ? 44.778 43.039 24.517 1.00 26.05 108 TYR A O 1
ATOM 938 N N . SER A 1 112 ? 45.963 41.840 25.964 1.00 25.38 109 SER A N 1
ATOM 939 C CA . SER A 1 112 ? 44.785 41.493 26.742 1.00 26.98 109 SER A CA 1
ATOM 940 C C . SER A 1 112 ? 43.984 42.730 27.210 1.00 27.35 109 SER A C 1
ATOM 941 O O . SER A 1 112 ? 42.730 42.723 27.175 1.00 27.41 109 SER A O 1
ATOM 944 N N . LYS A 1 113 ? 44.698 43.752 27.688 1.00 28.19 110 LYS A N 1
ATOM 945 C CA . LYS A 1 113 ? 44.080 45.035 28.099 1.00 28.37 110 LYS A CA 1
ATOM 946 C C . LYS A 1 113 ? 43.228 45.695 26.998 1.00 28.16 110 LYS A C 1
ATOM 947 O O . LYS A 1 113 ? 42.126 46.216 27.251 1.00 27.42 110 LYS A O 1
ATOM 953 N N . ALA A 1 114 ? 43.743 45.724 25.778 1.00 27.45 111 ALA A N 1
ATOM 954 C CA . ALA A 1 114 ? 42.957 46.293 24.678 1.00 27.80 111 ALA A CA 1
ATOM 955 C C . ALA A 1 114 ? 41.523 45.737 24.598 1.00 28.10 111 ALA A C 1
ATOM 956 O O . ALA A 1 114 ? 40.599 46.456 24.191 1.00 28.83 111 ALA A O 1
ATOM 958 N N . PHE A 1 115 ? 41.334 44.455 24.937 1.00 28.32 112 PHE A N 1
ATOM 959 C CA . PHE A 1 115 ? 40.007 43.827 24.862 1.00 28.09 112 PHE A CA 1
ATOM 960 C C . PHE A 1 115 ? 39.157 44.169 26.070 1.00 29.29 112 PHE A C 1
ATOM 961 O O . PHE A 1 115 ? 38.042 44.704 25.926 1.00 29.57 112 PHE A O 1
ATOM 969 N N . THR A 1 116 ? 39.694 43.845 27.240 1.00 29.87 113 THR A N 1
ATOM 970 C CA . THR A 1 116 ? 38.951 43.957 28.469 1.00 32.48 113 THR A CA 1
ATOM 971 C C . THR A 1 116 ? 38.567 45.398 28.743 1.00 32.91 113 THR A C 1
ATOM 972 O O . THR A 1 116 ? 37.445 45.668 29.165 1.00 34.13 113 THR A O 1
ATOM 976 N N . SER A 1 117 ? 39.475 46.327 28.464 1.00 32.86 114 SER A N 1
ATOM 977 C CA . SER A 1 117 ? 39.181 47.739 28.696 1.00 33.36 114 SER A CA 1
ATOM 978 C C . SER A 1 117 ? 37.982 48.250 27.858 1.00 33.24 114 SER A C 1
ATOM 979 O O . SER A 1 117 ? 37.396 49.253 28.225 1.00 33.98 114 SER A O 1
ATOM 982 N N . ARG A 1 118 ? 37.621 47.573 26.758 1.00 32.23 115 ARG A N 1
ATOM 983 C CA . ARG A 1 118 ? 36.390 47.922 26.000 1.00 31.52 115 ARG A CA 1
ATOM 984 C C . ARG A 1 118 ? 35.249 46.909 26.154 1.00 30.35 115 ARG A C 1
ATOM 985 O O . ARG A 1 118 ? 34.324 46.878 25.344 1.00 29.97 115 ARG A O 1
ATOM 993 N N . GLY A 1 119 ? 35.312 46.075 27.175 1.00 29.94 116 GLY A N 1
ATOM 994 C CA . GLY A 1 119 ? 34.230 45.131 27.451 1.00 30.09 116 GLY A CA 1
ATOM 995 C C . GLY A 1 119 ? 34.112 43.967 26.499 1.00 29.31 116 GLY A C 1
ATOM 996 O O . GLY A 1 119 ? 33.035 43.376 26.368 1.00 30.54 116 GLY A O 1
ATOM 997 N N . LEU A 1 120 ? 35.210 43.632 25.834 1.00 28.15 117 LEU A N 1
ATOM 998 C CA . LEU A 1 120 ? 35.232 42.510 24.907 1.00 26.82 117 LEU A CA 1
ATOM 999 C C . LEU A 1 120 ? 35.968 41.325 25.561 1.00 26.18 117 LEU A C 1
ATOM 1000 O O . LEU A 1 120 ? 36.591 41.445 26.619 1.00 25.11 117 LEU A O 1
ATOM 1005 N N . VAL A 1 121 ? 35.870 40.163 24.938 1.00 26.43 118 VAL A N 1
ATOM 1006 C CA . VAL A 1 121 ? 36.528 38.965 25.454 1.00 25.01 118 VAL A CA 1
ATOM 1007 C C . VAL A 1 121 ? 37.943 38.796 24.864 1.00 24.75 118 VAL A C 1
ATOM 1008 O O . VAL A 1 121 ? 38.122 38.824 23.647 1.00 24.61 118 VAL A O 1
ATOM 1012 N N A SER A 1 122 ? 38.936 38.592 25.734 0.50 24.36 119 SER A N 1
ATOM 1013 N N B SER A 1 122 ? 38.944 38.610 25.726 0.50 24.37 119 SER A N 1
ATOM 1014 C CA A SER A 1 122 ? 40.307 38.334 25.283 0.50 23.86 119 SER A CA 1
ATOM 1015 C CA B SER A 1 122 ? 40.307 38.344 25.254 0.50 23.85 119 SER A CA 1
ATOM 1016 C C A SER A 1 122 ? 40.369 36.903 24.718 0.50 23.35 119 SER A C 1
ATOM 1017 C C B SER A 1 122 ? 40.367 36.911 24.711 0.50 23.36 119 SER A C 1
ATOM 1018 O O A SER A 1 122 ? 39.687 36.013 25.257 0.50 22.59 119 SER A O 1
ATOM 1019 O O B SER A 1 122 ? 39.687 36.026 25.260 0.50 22.60 119 SER A O 1
ATOM 1024 N N . PRO A 1 123 ? 41.115 36.676 23.599 1.00 22.22 120 PRO A N 1
ATOM 1025 C CA . PRO A 1 123 ? 41.094 35.351 22.970 1.00 22.94 120 PRO A CA 1
ATOM 1026 C C . PRO A 1 123 ? 41.450 34.215 23.868 1.00 23.37 120 PRO A C 1
ATOM 1027 O O . PRO A 1 123 ? 40.882 33.142 23.741 1.00 22.46 120 PRO A O 1
ATOM 1031 N N . TYR A 1 124 ? 42.342 34.420 24.816 1.00 23.80 121 TYR A N 1
ATOM 1032 C CA . TYR A 1 124 ? 42.621 33.291 25.710 1.00 25.02 121 TYR A CA 1
ATOM 1033 C C . TYR A 1 124 ? 41.327 32.797 26.397 1.00 24.60 121 TYR A C 1
ATOM 1034 O O . TYR A 1 124 ? 41.151 31.595 26.588 1.00 24.88 121 TYR A O 1
ATOM 1043 N N . ASP A 1 125 ? 40.406 33.717 26.708 1.00 25.09 122 ASP A N 1
ATOM 1044 C CA . ASP A 1 125 ? 39.127 33.372 27.369 1.00 24.50 122 ASP A CA 1
ATOM 1045 C C . ASP A 1 125 ?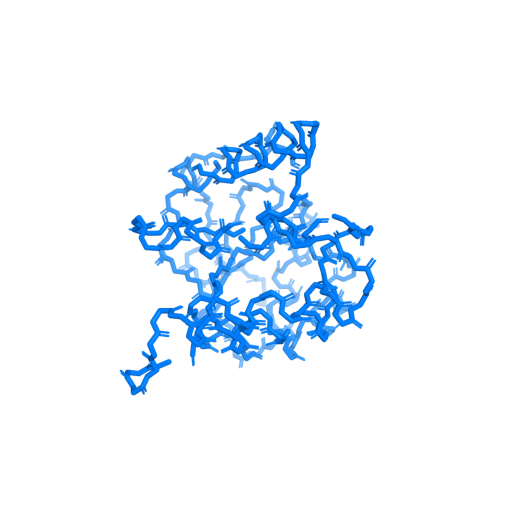 38.015 32.969 26.423 1.00 22.96 122 ASP A C 1
ATOM 1046 O O . ASP A 1 125 ? 36.887 32.798 26.859 1.00 24.64 122 ASP A O 1
ATOM 1051 N N . PHE A 1 126 ? 38.283 32.827 25.146 1.00 21.62 123 PHE A N 1
ATOM 1052 C CA . PHE A 1 126 ? 37.240 32.428 24.234 1.00 20.02 123 PHE A CA 1
ATOM 1053 C C . PHE A 1 126 ? 36.677 31.053 24.647 1.00 20.14 123 PHE A C 1
ATOM 1054 O O . PHE A 1 126 ? 37.363 30.214 25.233 1.00 19.39 123 PHE A O 1
ATOM 1062 N N . ASN A 1 127 ? 35.428 30.833 24.283 1.00 19.31 124 ASN A N 1
ATOM 1063 C CA . ASN A 1 127 ? 34.800 29.534 24.401 1.00 18.60 124 ASN A CA 1
ATOM 1064 C C . ASN A 1 127 ? 34.966 28.797 23.079 1.00 18.42 124 ASN A C 1
ATOM 1065 O O . ASN A 1 127 ? 35.526 29.344 22.110 1.00 17.84 124 ASN A O 1
ATOM 1070 N N . GLU A 1 128 ? 34.493 27.560 23.038 1.00 18.70 125 GLU A N 1
ATOM 1071 C CA . GLU A 1 128 ? 34.587 26.748 21.865 1.00 19.58 125 GLU A CA 1
ATOM 1072 C C . GLU A 1 128 ? 34.073 27.370 20.580 1.00 18.98 125 GLU A C 1
ATOM 1073 O O . GLU A 1 128 ? 34.730 27.285 19.528 1.00 19.40 125 GLU A O 1
ATOM 1079 N N A GLU A 1 129 ? 32.909 27.999 20.650 0.50 18.84 126 GLU A N 1
ATOM 1080 N N B GLU A 1 129 ? 32.916 28.007 20.619 0.50 18.49 126 GLU A N 1
ATOM 1081 C CA A GLU A 1 129 ? 32.331 28.684 19.485 0.50 19.52 126 GLU A CA 1
ATOM 1082 C CA B GLU A 1 129 ? 32.411 28.600 19.378 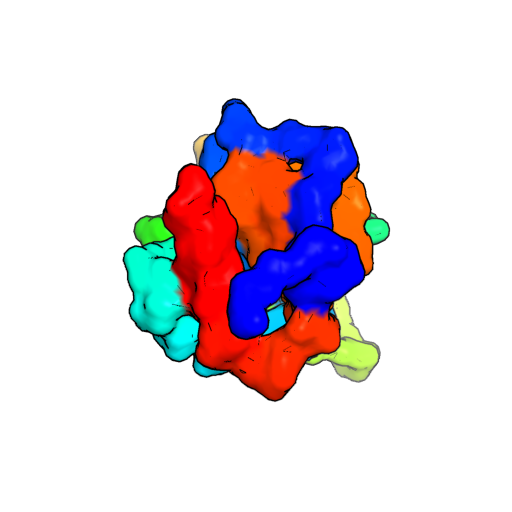0.50 18.79 126 GLU A CA 1
ATOM 1083 C C A GLU A 1 129 ? 33.216 29.822 18.949 0.50 18.36 126 GLU A C 1
ATOM 1084 C C B GLU A 1 129 ? 33.211 29.848 18.919 0.50 17.97 126 GLU A C 1
ATOM 1085 O O A GLU A 1 129 ? 33.468 29.938 17.742 0.50 19.87 126 GLU A O 1
ATOM 1086 O O B GLU A 1 129 ? 33.412 30.061 17.713 0.50 19.47 126 GLU A O 1
ATOM 1097 N N . GLN A 1 130 ? 33.678 30.658 19.863 1.00 17.84 127 GLN A N 1
ATOM 1098 C CA . GLN A 1 130 ? 34.550 31.790 19.507 1.00 16.97 127 GLN A CA 1
ATOM 1099 C C . GLN A 1 130 ? 35.855 31.302 18.841 1.00 16.33 127 GLN A C 1
ATOM 1100 O O . GLN A 1 130 ? 36.274 31.851 17.755 1.00 16.32 127 GLN A O 1
ATOM 1106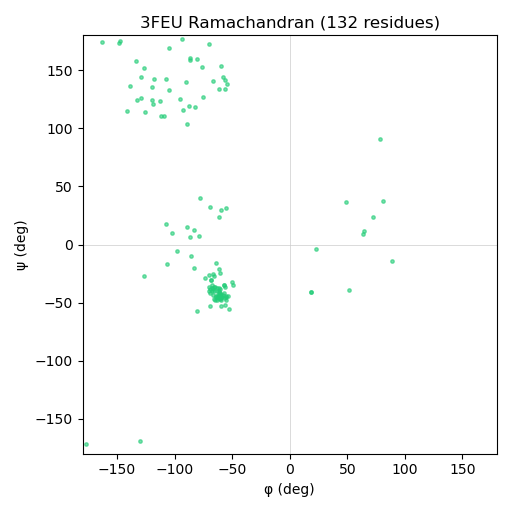 N N A ARG A 1 131 ? 36.465 30.260 19.422 0.50 15.55 128 ARG A N 1
ATOM 1107 N N B ARG A 1 131 ? 36.469 30.260 19.426 0.50 16.01 128 ARG A N 1
ATOM 1108 C CA A ARG A 1 131 ? 37.690 29.695 18.859 0.50 15.18 128 ARG A CA 1
ATOM 1109 C CA B ARG A 1 131 ? 37.690 29.673 18.862 0.50 15.99 128 ARG A CA 1
ATOM 1110 C C A ARG A 1 131 ? 37.510 29.217 17.437 0.50 15.85 128 ARG A C 1
ATOM 1111 C C B ARG A 1 131 ? 37.505 29.228 17.434 0.50 16.31 128 ARG A C 1
ATOM 1112 O O A ARG A 1 131 ? 38.381 29.429 16.586 0.50 16.05 128 ARG A O 1
ATOM 1113 O O B ARG A 1 131 ? 38.370 29.457 16.582 0.50 16.49 128 ARG A O 1
ATOM 1128 N N . ASP A 1 132 ? 36.371 28.586 17.187 1.00 17.42 129 ASP A N 1
ATOM 1129 C CA . ASP A 1 132 ? 35.989 28.126 15.849 1.00 19.18 129 ASP A CA 1
ATOM 1130 C C . ASP A 1 132 ? 35.841 29.267 14.872 1.00 18.81 129 ASP A C 1
ATOM 1131 O O . ASP A 1 132 ? 36.371 29.189 13.750 1.00 17.85 129 ASP A O 1
ATOM 1136 N N . THR A 1 133 ? 35.206 30.361 15.305 1.00 18.21 130 THR A N 1
ATOM 1137 C CA . THR A 1 133 ? 35.062 31.538 14.461 1.00 18.56 130 THR A CA 1
ATOM 1138 C C . THR A 1 133 ? 36.446 32.143 14.163 1.00 17.98 130 THR A C 1
ATOM 1139 O O . THR A 1 133 ? 36.792 32.468 13.011 1.00 16.44 130 THR A O 1
ATOM 1143 N N . LEU A 1 134 ? 37.284 32.250 15.198 1.00 16.10 131 LEU A N 1
ATOM 1144 C CA . LEU A 1 134 ? 38.631 32.829 15.049 1.00 16.64 131 LEU A CA 1
ATOM 1145 C C . LEU A 1 134 ? 39.535 32.058 14.053 1.00 17.34 131 LEU A C 1
ATOM 1146 O O . LEU A 1 134 ? 40.136 32.658 13.118 1.00 16.38 131 LEU A O 1
ATOM 1151 N N . ILE A 1 135 ? 39.562 30.724 14.174 1.00 18.38 132 ILE A N 1
ATOM 1152 C CA . ILE A 1 135 ? 40.366 29.858 13.304 1.00 20.59 132 ILE A CA 1
ATOM 1153 C C . ILE A 1 135 ? 39.955 30.066 11.887 1.00 21.09 132 ILE A C 1
ATOM 1154 O O . ILE A 1 135 ? 40.796 30.217 10.989 1.00 20.88 132 ILE A O 1
ATOM 1159 N N . LYS A 1 136 ? 38.656 30.106 11.656 1.00 21.93 133 LYS A N 1
ATOM 1160 C CA . LYS A 1 136 ? 38.182 30.331 10.278 1.00 22.90 133 LYS A CA 1
ATOM 1161 C C . LYS A 1 136 ? 38.644 31.682 9.694 1.00 21.58 133 LYS A C 1
ATOM 1162 O O . LYS A 1 136 ? 39.088 31.751 8.543 1.00 20.41 133 LYS A O 1
ATOM 1168 N N . LYS A 1 137 ? 38.591 32.733 10.494 1.00 19.96 134 LYS A N 1
ATOM 1169 C CA . LYS A 1 137 ? 39.036 34.073 10.069 1.00 21.08 134 LYS A CA 1
ATOM 1170 C C . LYS A 1 137 ? 40.548 34.161 9.793 1.00 20.41 134 LYS A C 1
ATOM 1171 O O . LYS A 1 137 ? 40.991 34.654 8.745 1.00 20.40 134 LYS A O 1
ATOM 1177 N N . VAL A 1 138 ? 41.373 33.630 10.710 1.00 20.42 135 VAL A N 1
ATOM 1178 C CA . VAL A 1 138 ? 42.819 33.616 10.521 1.00 21.11 135 VAL A CA 1
ATOM 1179 C C . VAL A 1 138 ? 43.160 32.793 9.273 1.00 21.56 135 VAL A C 1
ATOM 1180 O O . VAL A 1 138 ? 43.943 33.228 8.415 1.00 21.50 135 VAL A O 1
ATOM 1184 N N . ASP A 1 139 ? 42.519 31.643 9.110 1.00 22.71 136 ASP A N 1
ATOM 1185 C CA . ASP A 1 139 ? 42.855 30.771 7.997 1.00 24.90 136 ASP A CA 1
ATOM 1186 C C . ASP A 1 139 ? 42.467 31.411 6.658 1.00 24.40 136 ASP A C 1
ATOM 1187 O O . ASP A 1 139 ? 43.218 31.292 5.680 1.00 25.92 136 ASP A O 1
ATOM 1192 N N . ASN A 1 140 ? 41.351 32.113 6.616 1.00 23.59 137 ASN A N 1
ATOM 1193 C CA . ASN A 1 140 ? 40.987 32.860 5.433 1.00 24.59 137 ASN A CA 1
ATOM 1194 C C . ASN A 1 140 ? 41.999 33.964 5.098 1.00 23.02 137 ASN A C 1
ATOM 1195 O O . ASN A 1 140 ? 42.418 34.098 3.951 1.00 24.36 137 ASN A O 1
ATOM 1200 N N . ALA A 1 141 ? 42.406 34.726 6.102 1.00 22.71 138 ALA A N 1
ATOM 1201 C CA . ALA A 1 141 ? 43.440 35.730 5.914 1.00 22.14 138 ALA A CA 1
ATOM 1202 C C . ALA A 1 141 ? 44.706 35.105 5.359 1.00 21.96 138 ALA A C 1
ATOM 1203 O O . ALA A 1 141 ? 45.318 35.624 4.392 1.00 21.44 138 ALA A O 1
ATOM 1205 N N . LYS A 1 142 ? 45.112 33.968 5.955 1.00 22.76 139 LYS A N 1
ATOM 1206 C CA . LYS A 1 142 ? 46.325 33.279 5.544 1.00 24.05 139 LYS A CA 1
ATOM 1207 C C . LYS A 1 142 ? 46.207 32.838 4.071 1.00 23.30 139 LYS A C 1
ATOM 1208 O O . LYS A 1 142 ? 47.104 33.142 3.254 1.00 22.81 139 LYS A O 1
ATOM 1222 N N . LEU A 1 144 ? 44.229 34.195 1.715 1.00 23.34 141 LEU A N 1
ATOM 1223 C CA . LEU A 1 144 ? 44.135 35.349 0.828 1.00 25.27 141 LEU A CA 1
ATOM 1224 C C . LEU A 1 144 ? 45.514 35.987 0.703 1.00 23.87 141 LEU A C 1
ATOM 1225 O O . LEU A 1 144 ? 45.922 36.432 -0.366 1.00 23.51 141 LEU A O 1
ATOM 1230 N N . SER A 1 145 ? 46.231 36.058 1.816 1.00 24.47 142 SER A N 1
ATOM 1231 C CA . SER A 1 145 ? 47.585 36.581 1.798 1.00 25.43 142 SER A CA 1
ATOM 1232 C C . SER A 1 145 ? 48.482 35.857 0.845 1.00 25.53 142 SER A C 1
ATOM 1233 O O . SER A 1 145 ? 49.168 36.487 0.041 1.00 25.87 142 SER A O 1
ATOM 1236 N N . GLU A 1 146 ? 48.508 34.538 0.963 1.00 24.96 143 GLU A N 1
ATOM 1237 C CA . GLU A 1 146 ? 49.444 33.752 0.215 1.00 26.07 143 GLU A CA 1
ATOM 1238 C C . GLU A 1 146 ? 49.037 33.801 -1.246 1.00 25.18 143 GLU A C 1
ATOM 1239 O O . GLU A 1 146 ? 49.908 33.925 -2.084 1.00 25.09 143 GLU A O 1
ATOM 1245 N N . LYS A 1 147 ? 47.729 33.813 -1.528 1.00 24.15 144 LYS A N 1
ATOM 1246 C CA . LYS A 1 147 ? 47.222 33.888 -2.908 1.00 23.18 144 LYS A CA 1
ATOM 1247 C C . LYS A 1 147 ? 47.565 35.221 -3.597 1.00 22.29 144 LYS A C 1
ATOM 1248 O O . LYS A 1 147 ? 47.919 35.247 -4.754 1.00 22.81 144 LYS A O 1
ATOM 1254 N N . SER A 1 148 ? 47.465 36.306 -2.865 1.00 21.90 145 SER A N 1
ATOM 1255 C CA . SER A 1 148 ? 47.791 37.644 -3.363 1.00 22.53 145 SER A CA 1
ATOM 1256 C C . SER A 1 148 ? 49.267 37.914 -3.688 1.00 22.30 145 SER A C 1
ATOM 1257 O O . SER A 1 148 ? 49.550 38.789 -4.504 1.00 22.44 145 SER A O 1
ATOM 1260 N N . GLY A 1 149 ? 50.191 37.188 -3.055 1.00 21.88 146 GLY A N 1
ATOM 1261 C CA . GLY A 1 149 ? 51.614 37.431 -3.219 1.00 23.01 146 GLY A CA 1
ATOM 1262 C C . GLY A 1 149 ? 52.135 38.788 -2.713 1.00 22.30 146 GLY A C 1
ATOM 1263 O O . GLY A 1 149 ? 53.253 39.166 -3.010 1.00 22.91 146 GLY A O 1
ATOM 1264 N N . ILE A 1 150 ? 51.329 39.524 -1.960 1.00 21.62 147 ILE A N 1
ATOM 1265 C CA . ILE A 1 150 ? 51.699 40.877 -1.557 1.00 21.51 147 ILE A CA 1
ATOM 1266 C C . ILE A 1 150 ? 52.906 40.805 -0.613 1.00 22.37 147 ILE A C 1
ATOM 1267 O O . ILE A 1 150 ? 52.920 39.996 0.320 1.00 21.56 147 ILE A O 1
ATOM 1272 N N A SER A 1 151 ? 53.891 41.665 -0.873 0.50 22.23 148 SER A N 1
ATOM 1273 N N B SER A 1 151 ? 53.891 41.669 -0.844 0.50 22.05 148 SER A N 1
ATOM 1274 C CA A SER A 1 151 ? 55.100 41.758 -0.039 0.50 23.65 148 SER A CA 1
ATOM 1275 C CA B SER A 1 151 ? 55.079 41.711 0.024 0.50 23.27 148 SER A CA 1
ATOM 1276 C C A SER A 1 151 ? 55.154 43.007 0.852 0.50 23.18 148 SER A C 1
ATOM 1277 C C B SER A 1 151 ? 55.366 43.080 0.673 0.50 22.92 148 SER A C 1
ATOM 1278 O O A SER A 1 151 ? 55.732 42.977 1.948 0.50 24.07 148 SER A O 1
ATOM 1279 O O B SER A 1 151 ? 56.359 43.217 1.412 0.50 23.05 148 SER A O 1
ATOM 1284 N N . SER A 1 152 ? 54.547 44.087 0.381 1.00 22.76 149 SER A N 1
ATOM 1285 C CA . SER A 1 152 ? 54.761 45.413 0.909 1.00 22.68 149 SER A CA 1
ATOM 1286 C C . SER A 1 152 ? 53.488 46.035 1.514 1.00 21.39 149 SER A C 1
ATOM 1287 O O . SER A 1 152 ? 52.475 46.152 0.827 1.00 22.67 149 SER A O 1
ATOM 1290 N N . VAL A 1 153 ? 53.558 46.390 2.790 1.00 19.37 150 VAL A N 1
ATOM 1291 C CA . VAL A 1 153 ? 52.429 46.966 3.511 1.00 19.24 150 VAL A CA 1
ATOM 1292 C C . VAL A 1 153 ? 52.870 48.273 4.153 1.00 19.39 150 VAL A C 1
ATOM 1293 O O . VAL A 1 153 ? 54.047 48.461 4.436 1.00 18.59 150 VAL A O 1
ATOM 1297 N N . PRO A 1 154 ? 51.933 49.205 4.347 1.00 18.65 151 PRO A N 1
ATOM 1298 C CA . PRO A 1 154 ? 50.512 49.067 4.067 1.00 18.32 151 PRO A CA 1
ATOM 1299 C C . PRO A 1 154 ? 50.273 49.178 2.599 1.00 17.58 151 PRO A C 1
ATOM 1300 O O . PRO A 1 154 ? 51.083 49.799 1.907 1.00 17.87 151 PRO A O 1
ATOM 1304 N N . THR A 1 155 ? 49.207 48.558 2.116 1.00 17.98 152 THR A N 1
ATOM 1305 C CA . THR A 1 155 ? 48.790 48.778 0.718 1.00 18.00 152 THR A CA 1
ATOM 1306 C C . THR A 1 155 ? 47.295 48.675 0.559 1.00 17.48 152 THR A C 1
ATOM 1307 O O . THR A 1 155 ? 46.592 48.376 1.518 1.00 19.13 152 THR A O 1
ATOM 1311 N N . PHE A 1 156 ? 46.752 48.975 -0.624 1.00 15.65 153 PHE A N 1
ATOM 1312 C CA . PHE A 1 156 ? 45.321 48.975 -0.770 1.00 15.34 153 PHE A CA 1
ATOM 1313 C C . PHE A 1 156 ? 44.950 48.166 -1.949 1.00 16.05 153 PHE A C 1
ATOM 1314 O O . PHE A 1 156 ? 45.512 48.388 -3.015 1.00 16.20 153 PHE A O 1
ATOM 1322 N N . VAL A 1 157 ? 44.064 47.185 -1.741 1.00 14.09 154 VAL A N 1
ATOM 1323 C CA . VAL A 1 157 ? 43.599 46.313 -2.808 1.00 15.00 154 VAL A CA 1
ATOM 1324 C C . VAL A 1 157 ? 42.188 46.715 -3.203 1.00 13.21 154 VAL A C 1
ATOM 1325 O O . VAL A 1 157 ? 41.274 46.902 -2.385 1.00 13.65 154 VAL A O 1
ATOM 1329 N N . VAL A 1 158 ? 41.956 46.839 -4.500 1.00 11.93 155 VAL A N 1
ATOM 1330 C CA . VAL A 1 158 ? 40.653 47.331 -4.984 1.00 13.69 155 VAL A CA 1
ATOM 1331 C C . VAL A 1 158 ? 39.991 46.258 -5.827 1.00 15.21 155 VAL A C 1
ATOM 1332 O O . VAL A 1 158 ? 40.579 45.758 -6.772 1.00 12.75 155 VAL A O 1
ATOM 1336 N N . ASN A 1 159 ? 38.815 45.867 -5.370 1.00 13.70 156 ASN A N 1
ATOM 1337 C CA . ASN A 1 159 ? 38.012 44.759 -5.888 1.00 14.36 156 ASN A CA 1
ATOM 1338 C C . ASN A 1 159 ? 38.782 43.455 -6.085 1.00 13.77 156 ASN A C 1
ATOM 1339 O O . ASN A 1 159 ? 38.561 42.758 -7.098 1.00 17.38 156 ASN A O 1
ATOM 1344 N N . GLY A 1 160 ? 39.709 43.193 -5.166 1.00 14.33 157 GLY A N 1
ATOM 1345 C CA . GLY A 1 160 ? 40.498 42.018 -5.161 1.00 14.75 157 GLY A CA 1
ATOM 1346 C C . GLY A 1 160 ? 41.430 41.849 -6.364 1.00 16.00 157 GLY A C 1
ATOM 1347 O O . GLY A 1 160 ? 42.098 40.814 -6.487 1.00 17.18 157 GLY A O 1
ATOM 1348 N N . LYS A 1 161 ? 41.560 42.880 -7.184 1.00 16.90 158 LYS A N 1
ATOM 1349 C CA . LYS A 1 161 ? 42.258 42.738 -8.429 1.00 18.62 158 LYS A CA 1
ATOM 1350 C C . LYS A 1 161 ? 43.395 43.720 -8.727 1.00 18.00 158 LYS A C 1
ATOM 1351 O O . LYS A 1 161 ? 44.322 43.380 -9.486 1.00 18.22 158 LYS A O 1
ATOM 1357 N N . TYR A 1 162 ? 43.333 44.921 -8.162 1.00 17.29 159 TYR A N 1
ATOM 1358 C CA . TYR A 1 162 ? 44.424 45.881 -8.319 1.00 16.84 159 TYR A CA 1
ATOM 1359 C C . TYR A 1 162 ? 45.016 46.182 -6.966 1.00 17.45 159 TYR A C 1
ATOM 1360 O O . TYR A 1 162 ? 44.312 46.293 -5.963 1.00 18.87 159 TYR A O 1
ATOM 1369 N N . ASN A 1 163 ? 46.319 46.345 -6.946 1.00 17.72 160 ASN A N 1
ATOM 1370 C CA . ASN A 1 163 ? 47.033 46.765 -5.768 1.00 18.02 160 ASN A CA 1
ATOM 1371 C C . ASN A 1 163 ? 47.595 48.167 -6.013 1.00 18.69 160 ASN A C 1
ATOM 1372 O O . ASN A 1 163 ? 48.367 48.364 -6.938 1.00 17.98 160 ASN A O 1
ATOM 1377 N N . VAL A 1 164 ? 47.238 49.095 -5.147 1.00 18.93 161 VAL A N 1
ATOM 1378 C CA . VAL A 1 164 ? 47.715 50.465 -5.203 1.00 20.16 161 VAL A CA 1
ATOM 1379 C C . VAL A 1 164 ? 49.167 50.504 -4.695 1.00 22.82 161 VAL A C 1
ATOM 1380 O O . VAL A 1 164 ? 49.489 50.012 -3.609 1.00 25.06 161 VAL A O 1
ATOM 1384 N N . LEU A 1 165 ? 50.031 51.079 -5.493 1.00 22.58 162 LEU A N 1
ATOM 1385 C CA . LEU A 1 165 ? 51.426 51.254 -5.140 1.00 23.33 162 LEU A CA 1
ATOM 1386 C C . LEU A 1 165 ? 51.556 52.583 -4.423 1.00 23.67 162 LEU A C 1
ATOM 1387 O O . LEU A 1 165 ? 51.531 53.623 -5.056 1.00 23.29 162 LEU A O 1
ATOM 1392 N N . ILE A 1 166 ? 51.690 52.568 -3.109 1.00 24.46 163 ILE A N 1
ATOM 1393 C CA . ILE A 1 166 ? 51.647 53.825 -2.400 1.00 26.41 163 ILE A CA 1
ATOM 1394 C C . ILE A 1 166 ? 52.917 54.663 -2.690 1.00 27.41 163 ILE A C 1
ATOM 1395 O O . ILE A 1 166 ? 52.896 55.890 -2.608 1.00 28.01 163 ILE A O 1
ATOM 1400 N N . GLY A 1 167 ? 54.014 53.989 -3.031 1.00 28.44 164 GLY A N 1
ATOM 1401 C CA . GLY A 1 167 ? 55.257 54.663 -3.443 1.00 27.84 164 GLY A CA 1
ATOM 1402 C C . GLY A 1 167 ? 55.049 55.520 -4.672 1.00 28.16 164 GLY A C 1
ATOM 1403 O O . GLY A 1 167 ? 55.820 56.479 -4.905 1.00 29.05 164 GLY A O 1
ATOM 1404 N N . GLY A 1 168 ? 54.038 55.181 -5.468 1.00 27.30 165 GLY A N 1
ATOM 1405 C CA . GLY A 1 168 ? 53.617 55.974 -6.632 1.00 26.93 165 GLY A CA 1
ATOM 1406 C C . GLY A 1 168 ? 52.760 57.230 -6.440 1.00 26.39 165 GLY A C 1
ATOM 1407 O O . GLY A 1 168 ? 52.308 57.838 -7.409 1.00 26.04 165 GLY A O 1
ATOM 1408 N N . HIS A 1 169 ? 52.551 57.628 -5.199 1.00 26.19 166 HIS A N 1
ATOM 1409 C CA . HIS A 1 169 ? 51.680 58.768 -4.858 1.00 26.04 166 HIS A CA 1
ATOM 1410 C C . HIS A 1 169 ? 52.442 59.712 -3.934 1.00 26.59 166 HIS A C 1
ATOM 1411 O O . HIS A 1 169 ? 53.187 59.237 -3.083 1.00 26.75 166 HIS A O 1
ATOM 1418 N N . ASP A 1 170 ? 52.226 61.027 -4.075 1.00 27.23 167 ASP A N 1
ATOM 1419 C CA . ASP A 1 170 ? 52.878 62.019 -3.186 1.00 27.61 167 ASP A CA 1
ATOM 1420 C C . ASP A 1 170 ? 52.151 62.243 -1.843 1.00 27.10 167 ASP A C 1
ATOM 1421 O O . ASP A 1 170 ? 52.749 62.779 -0.908 1.00 26.69 167 ASP A O 1
ATOM 1426 N N . ASP A 1 171 ? 50.866 61.896 -1.764 1.00 26.13 168 ASP A N 1
ATOM 1427 C CA . ASP A 1 171 ? 50.054 62.131 -0.558 1.00 24.76 168 ASP A CA 1
ATOM 1428 C C . ASP A 1 171 ? 48.759 61.289 -0.550 1.00 23.05 168 ASP A C 1
ATOM 1429 O O . ASP A 1 171 ? 48.419 60.651 -1.552 1.00 22.43 168 ASP A O 1
ATOM 1434 N N . PRO A 1 172 ? 48.003 61.332 0.554 1.00 21.60 169 PRO A N 1
ATOM 1435 C CA . PRO A 1 172 ? 46.787 60.545 0.704 1.00 20.87 169 PRO A CA 1
ATOM 1436 C C . PRO A 1 172 ? 45.691 60.891 -0.292 1.00 20.17 169 PRO A C 1
ATOM 1437 O O . PRO A 1 172 ? 44.969 59.986 -0.728 1.00 19.78 169 PRO A O 1
ATOM 1441 N N . LYS A 1 173 ? 45.541 62.158 -0.631 1.00 19.38 170 LYS A N 1
ATOM 1442 C CA . LYS A 1 173 ? 44.592 62.515 -1.682 1.00 20.18 170 LYS A CA 1
ATOM 1443 C C . LYS A 1 173 ? 44.834 61.745 -2.982 1.00 19.85 170 LYS A C 1
ATOM 1444 O O . LYS A 1 173 ? 43.886 61.277 -3.605 1.00 19.18 170 LYS A O 1
ATOM 1450 N N . GLN A 1 174 ? 46.092 61.646 -3.389 1.00 19.91 171 GLN A N 1
ATOM 1451 C CA . GLN A 1 174 ? 46.430 60.944 -4.623 1.00 21.52 171 GLN A CA 1
ATOM 1452 C C . GLN A 1 174 ? 46.128 59.456 -4.456 1.00 20.14 171 GLN A C 1
ATOM 1453 O O . GLN A 1 174 ? 45.599 58.845 -5.372 1.00 19.54 171 GLN A O 1
ATOM 1459 N N . ILE A 1 175 ? 46.389 58.880 -3.286 1.00 19.15 172 ILE A N 1
ATOM 1460 C CA . ILE A 1 175 ? 46.015 57.452 -3.068 1.00 19.11 172 ILE A CA 1
ATOM 1461 C C . ILE A 1 175 ? 44.506 57.272 -3.237 1.00 19.36 172 ILE A C 1
ATOM 1462 O O . ILE A 1 175 ? 44.040 56.332 -3.927 1.00 18.16 172 ILE A O 1
ATOM 1467 N N . ALA A 1 176 ? 43.725 58.184 -2.628 1.00 18.80 173 ALA A N 1
ATOM 1468 C CA . ALA A 1 176 ? 42.275 58.123 -2.694 1.00 18.60 173 ALA A CA 1
ATOM 1469 C C . ALA A 1 176 ? 41.775 58.241 -4.122 1.00 18.98 173 ALA A C 1
ATOM 1470 O O . ALA A 1 176 ? 40.829 57.591 -4.466 1.00 19.29 173 ALA A O 1
ATOM 1472 N N . ASP A 1 177 ? 42.441 59.074 -4.918 1.00 18.26 174 ASP A N 1
ATOM 1473 C CA . ASP A 1 177 ? 42.068 59.320 -6.306 1.00 17.99 174 ASP A CA 1
ATOM 1474 C C . ASP A 1 177 ? 42.315 58.113 -7.180 1.00 17.19 174 ASP A C 1
ATOM 1475 O O . ASP A 1 177 ? 41.509 57.825 -8.082 1.00 16.50 174 ASP A O 1
ATOM 1480 N N . THR A 1 178 ? 43.437 57.451 -6.972 1.00 15.26 175 THR A N 1
ATOM 1481 C CA . THR A 1 178 ? 43.748 56.175 -7.648 1.00 15.52 175 THR A CA 1
ATOM 1482 C C . THR A 1 178 ? 42.714 55.119 -7.244 1.00 15.04 175 THR A C 1
ATOM 1483 O O . THR A 1 178 ? 42.186 54.405 -8.072 1.00 15.19 175 THR A O 1
ATOM 1487 N N . ILE A 1 179 ? 42.402 55.025 -5.957 1.00 14.41 176 ILE A N 1
ATOM 1488 C CA . ILE A 1 179 ? 41.361 54.062 -5.554 1.00 15.27 176 ILE A CA 1
ATOM 1489 C C . ILE A 1 179 ? 40.055 54.301 -6.307 1.00 15.81 176 ILE A C 1
ATOM 1490 O O . ILE A 1 179 ? 39.433 53.362 -6.829 1.00 16.15 176 ILE A O 1
ATOM 1495 N N . ARG A 1 180 ? 39.632 55.569 -6.404 1.00 15.96 177 ARG A N 1
ATOM 1496 C CA . ARG A 1 180 ? 38.384 55.923 -7.008 1.00 15.84 177 ARG A CA 1
ATOM 1497 C C . ARG A 1 180 ? 38.408 55.565 -8.470 1.00 15.14 177 ARG A C 1
ATOM 1498 O O . ARG A 1 180 ? 37.435 54.993 -8.971 1.00 16.72 177 ARG A O 1
ATOM 1506 N N . TYR A 1 181 ? 39.494 55.907 -9.116 1.00 16.79 178 TYR A N 1
ATOM 1507 C CA . TYR A 1 181 ? 39.681 55.590 -10.558 1.00 16.46 178 TYR A CA 1
ATOM 1508 C C . TYR A 1 181 ? 39.519 54.091 -10.801 1.00 16.27 178 TYR A C 1
ATOM 1509 O O . TYR A 1 181 ? 38.850 53.675 -11.762 1.00 16.46 178 TYR A O 1
ATOM 1518 N N . LEU A 1 182 ? 40.178 53.293 -9.971 1.00 16.43 179 LEU A N 1
ATOM 1519 C CA . LEU A 1 182 ? 40.071 51.829 -10.072 1.00 17.31 179 LEU A CA 1
ATOM 1520 C C . LEU A 1 182 ? 38.669 51.306 -9.780 1.00 17.87 179 LEU A C 1
ATOM 1521 O O . LEU A 1 182 ? 38.188 50.349 -10.427 1.00 16.95 179 LEU A O 1
ATOM 1526 N N . LEU A 1 183 ? 37.987 51.947 -8.827 1.00 19.53 180 LEU A N 1
ATOM 1527 C CA . LEU A 1 183 ? 36.614 51.554 -8.540 1.00 21.51 180 LEU A CA 1
ATOM 1528 C C . LEU A 1 183 ? 35.724 51.936 -9.736 1.00 23.12 180 LEU A C 1
ATOM 1529 O O . LEU A 1 183 ? 34.751 51.250 -9.993 1.00 24.89 180 LEU A O 1
ATOM 1534 N N . GLU A 1 184 ? 36.083 53.004 -10.460 1.00 26.94 181 GLU A N 1
ATOM 1535 C CA . GLU A 1 184 ? 35.224 53.600 -11.499 1.00 29.98 181 GLU A CA 1
ATOM 1536 C C . GLU A 1 184 ? 35.482 52.938 -12.846 1.00 32.57 181 GLU A C 1
ATOM 1537 O O . GLU A 1 184 ? 35.039 53.434 -13.885 1.00 33.97 181 GLU A O 1
ATOM 1543 N N . LYS A 1 185 ? 36.158 51.782 -12.829 1.00 35.49 182 LYS A N 1
ATOM 1544 C CA . LYS A 1 185 ? 36.249 50.926 -14.019 1.00 37.11 182 LYS A CA 1
ATOM 1545 C C . LYS A 1 185 ? 35.038 50.014 -14.058 1.00 37.81 182 LYS A C 1
ATOM 1546 O O . LYS A 1 185 ? 34.752 49.322 -13.063 1.00 38.57 182 LYS A O 1
#

InterPro domains:
  IPR012336 Thioredoxin-like fold [PF13462] (52-188)
  IPR023205 Thiol:disulphide interchange protein DsbA/DsbL [cd03019] (33-207)
  IPR036249 Thioredoxin-like superfamily [SSF52833] (30-210)
  IPR050824 Bacterial Thiol:disulfide Interchange Protein DsbA [PTHR35891] (13-211)

Sequence (175 aa):
ADPKEGVQQYEVLSTSLEENDGAPVTEVFALSCGHCRNENFLPVISQEEAGTDDIGKHITFNQQSAHHIASFYYAAEQVDDGAPDHHAFEDDLFAATQGEGTTLTEQQEEAYSKAFTSRGLVSSPYDFNEEEQRRDTLIKKVDNAKLSEKSGISSSVPTFVVNGKYNVLIGGHDDPKQIADTIRYLLEK

Organism: Aliivibrio fischeri (strain ATCC 700601 / ES114) (NCBI:txid312309)

Solvent-accessible surface area: 9641 Å² total

Secondary structure (DSSP, 8-state):
----BTTTEEE-SS--TT----EEEE--TT-HHHH--TTHHHHHHHHTS--B----SSSHHHHH--HHHH---SSSPPS---HHHHHH--TTS-HHHHHHHHHHHHHTTT---GGG--HHHHHHHHHHHHHH--HHHHT--SSSEEEETTTEEE-GGG-SSHHHHHHHHHHHHT-

Foldseek 3Di:
DADDDPFFKHWQPQFCLPVDPQKEWEAALLDPVQLVLVCQVVLCVLLVHHYAYYADDDPVSLVLLLQLLQCLDPGGDHNVLSLSSVLNYDDVDDPVNSVVSSCCSAVVVPHHRVVPDDPVSVVSSVVSSVSNPLNVSRVDDDDRWMDGSRTMIGDCNSDPDSSRNSVNNNSVNVD

Nearest PDB structures (foldseek):
  3feu-assembly1_A  TM=1.006E+00  e=4.537E-29  Aliivibrio fischeri ES114
  7lui-assembly1_A  TM=6.726E-01  e=6.408E-07  Vibrio cholerae O1 biovar El Tor str. N16961
  4dvc-assembly1_A  TM=7.048E-01  e=1.434E-06  Vibrio cholerae O1 biovar El Tor str. N16961
  4zl7-assembly1_A  TM=6.900E-01  e=2.203E-06  Pseudomonas aeruginosa PAO1
  1bed-assembly1_A-2  TM=5.296E-01  e=1.096E-06  Vibrio cholerae

Radius of gyration: 16.66 Å; Cα contacts (8 Å, |Δi|>4): 245; chains: 1; bounding box: 32×36×44 Å

B-factor: mean 25.0, std 7.38, range [8.75, 73.79]

CATH classification: 3.40.30.10